Protein AF-0000000082540726 (afdb_homodimer)

InterPro domains:
  IPR003441 NAC domain [PF02365] (23-147)
  IPR003441 NAC domain [PS51005] (22-168)
  IPR036093 NAC domain superfamily [G3DSA:2.170.150.80] (31-171)
  IPR036093 NAC domain superfamily [SSF101941] (17-168)

pLDDT: mean 82.34, std 21.2, range [24.03, 98.38]

Structure (mmCIF, N/CA/C/O backbone):
data_AF-0000000082540726-model_v1
#
loop_
_entity.id
_entity.type
_entity.pdbx_description
1 polymer 'NAC domain-containing protein'
#
loop_
_atom_site.group_PDB
_atom_site.id
_atom_site.type_symbol
_atom_site.label_atom_id
_atom_site.label_alt_id
_atom_site.label_comp_id
_atom_site.label_asym_id
_atom_site.label_entity_id
_atom_site.label_seq_id
_atom_site.pdbx_PDB_ins_code
_atom_site.Cartn_x
_atom_site.Cartn_y
_atom_site.Cartn_z
_atom_site.occupancy
_atom_site.B_iso_or_equiv
_atom_site.auth_seq_id
_atom_site.auth_comp_id
_atom_site.auth_asym_id
_atom_site.auth_atom_id
_atom_site.pdbx_PDB_model_num
ATOM 1 N N . MET A 1 1 ? 10.906 47.5 -43.125 1 25.73 1 MET A N 1
ATOM 2 C CA . MET A 1 1 ? 10.531 47.469 -41.719 1 25.73 1 MET A CA 1
ATOM 3 C C . MET A 1 1 ? 10.156 46.031 -41.312 1 25.73 1 MET A C 1
ATOM 5 O O . MET A 1 1 ? 9.062 45.562 -41.625 1 25.73 1 MET A O 1
ATOM 9 N N . SER A 1 2 ? 11.055 45.094 -41.344 1 29.38 2 SER A N 1
ATOM 10 C CA . SER A 1 2 ? 11.109 43.625 -41.312 1 29.38 2 SER A CA 1
ATOM 11 C C . SER A 1 2 ? 10.758 43.062 -39.938 1 29.38 2 SER A C 1
ATOM 13 O O . SER A 1 2 ? 11.438 43.344 -38.969 1 29.38 2 SER A O 1
ATOM 15 N N . THR A 1 3 ? 9.398 42.844 -39.656 1 28.09 3 THR A N 1
ATOM 16 C CA . THR A 1 3 ? 8.758 42.438 -38.406 1 28.09 3 THR A CA 1
ATOM 17 C C . THR A 1 3 ? 9.344 41.125 -37.906 1 28.09 3 THR A C 1
ATOM 19 O O . THR A 1 3 ? 9.242 40.094 -38.594 1 28.09 3 THR A O 1
ATOM 22 N N . GLN A 1 4 ? 10.422 41.156 -37.125 1 24.03 4 GLN A N 1
ATOM 23 C CA . GLN A 1 4 ? 11.18 40.125 -36.469 1 24.03 4 GLN A CA 1
ATOM 24 C C . GLN A 1 4 ? 10.281 39.281 -35.562 1 24.03 4 GLN A C 1
ATOM 26 O O . GLN A 1 4 ? 9.719 39.781 -34.594 1 24.03 4 GLN A O 1
ATOM 31 N N . GLN A 1 5 ? 9.492 38.312 -36.125 1 24.78 5 GLN A N 1
ATOM 32 C CA . GLN A 1 5 ? 8.586 37.375 -35.438 1 24.78 5 GLN A CA 1
ATOM 33 C C . GLN A 1 5 ? 9.305 36.656 -34.312 1 24.78 5 GLN A C 1
ATOM 35 O O . GLN A 1 5 ? 10.273 35.906 -34.562 1 24.78 5 GLN A O 1
ATOM 40 N N . GLN A 1 6 ? 9.492 37.281 -33.156 1 24.45 6 GLN A N 1
ATOM 41 C CA . GLN A 1 6 ?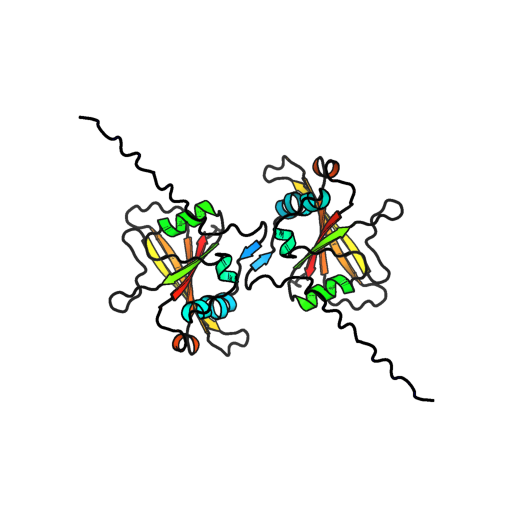 10.086 36.719 -31.938 1 24.45 6 GLN A CA 1
ATOM 42 C C . GLN A 1 6 ? 9.477 35.375 -31.578 1 24.45 6 GLN A C 1
ATOM 44 O O . GLN A 1 6 ? 8.258 35.25 -31.5 1 24.45 6 GLN A O 1
ATOM 49 N N . ASP A 1 7 ? 10.094 34.281 -32 1 27.62 7 ASP A N 1
ATOM 50 C CA . ASP A 1 7 ? 9.852 32.875 -31.719 1 27.62 7 ASP A CA 1
ATOM 51 C C . ASP A 1 7 ? 9.68 32.656 -30.219 1 27.62 7 ASP A C 1
ATOM 53 O O . ASP A 1 7 ? 10.617 32.844 -29.438 1 27.62 7 ASP A O 1
ATOM 57 N N . SER A 1 8 ? 8.586 33.125 -29.594 1 28.23 8 SER A N 1
ATOM 58 C CA . SER A 1 8 ? 8.172 32.844 -28.219 1 28.23 8 SER A CA 1
ATOM 59 C C . SER A 1 8 ? 8.367 31.375 -27.875 1 28.23 8 SER A C 1
ATOM 61 O O . SER A 1 8 ? 7.73 30.5 -28.469 1 28.23 8 SER A O 1
ATOM 63 N N . SER A 1 9 ? 9.594 30.922 -27.641 1 27.84 9 SER A N 1
ATOM 64 C CA . SER A 1 9 ? 10.039 29.656 -27.094 1 27.84 9 SER A CA 1
ATOM 65 C C . SER A 1 9 ? 9.141 29.203 -25.953 1 27.84 9 SER A C 1
ATOM 67 O O . SER A 1 9 ? 9.055 29.859 -24.906 1 27.84 9 SER A O 1
ATOM 69 N N . SER A 1 10 ? 7.895 28.766 -26.219 1 26.12 10 SER A N 1
ATOM 70 C CA . SER A 1 10 ? 6.906 28.125 -25.359 1 26.12 10 SER A CA 1
ATOM 71 C C . SER A 1 10 ? 7.566 27.188 -24.359 1 26.12 10 SER A C 1
ATOM 73 O O . SER A 1 10 ? 8.18 26.188 -24.766 1 26.12 10 SER A O 1
ATOM 75 N N . ASP A 1 11 ? 8.336 27.688 -23.438 1 27.09 11 ASP A N 1
ATOM 76 C CA . ASP A 1 11 ? 8.836 27.078 -22.219 1 27.09 11 ASP A CA 1
ATOM 77 C C . ASP A 1 11 ? 7.859 26.031 -21.688 1 27.09 11 ASP A C 1
ATOM 79 O O . ASP A 1 11 ? 6.805 26.359 -21.141 1 27.09 11 ASP A O 1
ATOM 83 N N . GLN A 1 12 ? 7.461 25.062 -22.531 1 24.95 12 GLN A N 1
ATOM 84 C CA . GLN A 1 12 ? 6.715 23.844 -22.203 1 24.95 12 GLN A CA 1
ATOM 85 C C . GLN A 1 12 ? 7.094 23.328 -20.828 1 24.95 12 GLN A C 1
ATOM 87 O O . GLN A 1 12 ? 8.25 22.969 -20.578 1 24.95 12 GLN A O 1
ATOM 92 N N . CYS A 1 13 ? 6.652 23.969 -19.766 1 26.2 13 CYS A N 1
ATOM 93 C CA . CYS A 1 13 ? 6.695 23.609 -18.344 1 26.2 13 CYS A CA 1
ATOM 94 C C . CYS A 1 13 ? 6.711 22.094 -18.172 1 26.2 13 CYS A C 1
ATOM 96 O O . CYS A 1 13 ? 5.723 21.406 -18.469 1 26.2 13 CYS A O 1
ATOM 98 N N . ARG A 1 14 ? 7.73 21.328 -18.562 1 27.95 14 ARG A N 1
ATOM 99 C CA . ARG A 1 14 ? 8.031 19.969 -18.172 1 27.95 14 ARG A CA 1
ATOM 100 C C . ARG A 1 14 ? 7.566 19.688 -16.734 1 27.95 14 ARG A C 1
ATOM 102 O O . ARG A 1 14 ? 8.234 20.062 -15.781 1 27.95 14 ARG A O 1
ATOM 109 N N . CYS A 1 15 ? 6.426 20.047 -16.344 1 26.48 15 CYS A N 1
ATOM 110 C CA . CYS A 1 15 ? 5.848 19.703 -15.039 1 26.48 15 CYS A CA 1
ATOM 111 C C . CYS A 1 15 ? 6.379 18.375 -14.539 1 26.48 15 CYS A C 1
ATOM 113 O O . CYS A 1 15 ? 6.223 17.344 -15.211 1 26.48 15 CYS A O 1
ATOM 115 N N . ARG A 1 16 ? 7.469 18.297 -13.961 1 36.44 16 ARG A N 1
ATOM 116 C CA . ARG A 1 16 ? 7.934 17.172 -13.164 1 36.44 16 ARG A CA 1
ATOM 117 C C . ARG A 1 16 ? 6.762 16.375 -12.594 1 36.44 16 ARG A C 1
ATOM 119 O O . ARG A 1 16 ? 5.828 16.953 -12.039 1 36.44 16 ARG A O 1
ATOM 126 N N . LYS A 1 17 ? 6.371 15.438 -13.188 1 45.28 17 LYS A N 1
ATOM 127 C CA . LYS A 1 17 ? 5.348 14.539 -12.672 1 45.28 17 LYS A CA 1
ATOM 128 C C . LYS A 1 17 ? 5.324 14.547 -11.148 1 45.28 17 LYS A C 1
ATOM 130 O O . LYS A 1 17 ? 6.312 14.18 -10.5 1 45.28 17 LYS A O 1
ATOM 135 N N . LEU A 1 18 ? 4.957 15.695 -10.445 1 43.78 18 LEU A N 1
ATOM 136 C CA . LEU A 1 18 ? 4.805 15.938 -9.016 1 43.78 18 LEU A CA 1
ATOM 137 C C . LEU A 1 18 ? 4.688 14.625 -8.25 1 43.78 18 LEU A C 1
ATOM 139 O O . LEU A 1 18 ? 5.207 14.5 -7.141 1 43.78 18 LEU A O 1
ATOM 143 N N . HIS A 1 19 ? 3.637 13.82 -8.562 1 47.81 19 HIS A N 1
ATOM 144 C CA . HIS A 1 19 ? 3.408 12.594 -7.805 1 47.81 19 HIS A CA 1
ATOM 145 C C . HIS A 1 19 ? 3.904 11.367 -8.562 1 47.81 19 HIS A C 1
ATOM 147 O O . HIS A 1 19 ? 3.527 11.156 -9.719 1 47.81 19 HIS A O 1
ATOM 153 N N . MET A 1 20 ? 5.137 11.07 -8.352 1 51.84 20 MET A N 1
ATOM 154 C CA . MET A 1 20 ? 5.688 9.883 -8.984 1 51.84 20 MET A CA 1
ATOM 155 C C . MET A 1 20 ? 4.715 8.711 -8.883 1 51.84 20 MET A C 1
ATOM 157 O O . MET A 1 20 ? 4.102 8.492 -7.84 1 51.84 20 MET A O 1
ATOM 161 N N . GLU A 1 21 ? 4.285 8.273 -10.016 1 64.81 21 GLU A N 1
ATOM 162 C CA . GLU A 1 21 ? 3.443 7.09 -10.18 1 64.81 21 GLU A CA 1
ATOM 163 C C . GLU A 1 21 ? 4.07 5.871 -9.508 1 64.81 21 GLU A C 1
ATOM 165 O O . GLU A 1 21 ? 5.223 5.531 -9.789 1 64.81 21 GLU A O 1
ATOM 170 N N . LEU A 1 22 ? 3.719 5.602 -8.242 1 78 22 LEU A N 1
ATOM 171 C CA . LEU A 1 22 ? 4.129 4.359 -7.59 1 78 22 LEU A CA 1
ATOM 172 C C . LEU A 1 22 ? 3.971 3.174 -8.531 1 78 22 LEU A C 1
ATOM 174 O O . LEU A 1 22 ? 3.104 3.184 -9.414 1 78 22 LEU A O 1
ATOM 178 N N . PRO A 1 23 ? 4.938 2.258 -8.453 1 81.69 23 PRO A N 1
ATOM 179 C CA . PRO A 1 23 ? 4.738 1.024 -9.219 1 81.69 23 PRO A CA 1
ATOM 180 C C . PRO A 1 23 ? 3.338 0.443 -9.047 1 81.69 23 PRO A C 1
ATOM 182 O O . PRO A 1 23 ? 2.709 0.638 -8 1 81.69 23 PRO A O 1
ATOM 185 N N . LEU A 1 24 ? 2.918 -0.3 -10.062 1 87.75 24 LEU A N 1
ATOM 186 C CA . LEU A 1 24 ? 1.565 -0.845 -10.047 1 87.75 24 LEU A CA 1
ATOM 187 C C . LEU A 1 24 ? 1.342 -1.724 -8.82 1 87.75 24 LEU A C 1
ATOM 189 O O . LEU A 1 24 ? 2.186 -2.559 -8.492 1 87.75 24 LEU A O 1
ATOM 193 N N . GLY A 1 25 ? 0.312 -1.373 -8.141 1 90.12 25 GLY A N 1
ATOM 194 C CA . GLY A 1 25 ? -0.052 -2.189 -6.992 1 90.12 25 GLY A CA 1
ATOM 195 C C . GLY A 1 25 ? 0.455 -1.628 -5.676 1 90.12 25 GLY A C 1
ATOM 196 O O . GLY A 1 25 ? -0.017 -2.018 -4.609 1 90.12 25 GLY A O 1
ATOM 197 N N . LEU A 1 26 ? 1.457 -0.799 -5.711 1 88.75 26 LEU A N 1
ATOM 198 C CA . LEU A 1 26 ? 1.933 -0.175 -4.484 1 88.75 26 LEU A CA 1
ATOM 199 C C . LEU A 1 26 ? 1.02 0.974 -4.066 1 88.75 26 LEU A C 1
ATOM 201 O O . LEU A 1 26 ? 0.632 1.797 -4.902 1 88.75 26 LEU A O 1
ATOM 205 N N . LYS A 1 27 ? 0.729 0.936 -2.885 1 89.19 27 LYS A N 1
ATOM 206 C CA . LYS A 1 27 ? -0.117 1.978 -2.311 1 89.19 27 LYS A CA 1
ATOM 207 C C . LYS A 1 27 ? 0.499 2.543 -1.033 1 89.19 27 LYS A C 1
ATOM 209 O O . LYS A 1 27 ? 1.069 1.801 -0.231 1 89.19 27 LYS A O 1
ATOM 214 N N . PHE A 1 28 ? 0.428 3.77 -0.89 1 91.44 28 PHE A N 1
ATOM 215 C CA . PHE A 1 28 ? 0.904 4.422 0.324 1 91.44 28 PHE A CA 1
ATOM 216 C C . PHE A 1 28 ? -0.222 4.562 1.341 1 91.44 28 PHE A C 1
ATOM 218 O O . PHE A 1 28 ? -1.134 5.371 1.157 1 91.44 28 PHE A O 1
ATOM 225 N N . ARG A 1 29 ? -0.116 3.723 2.355 1 92.12 29 ARG A N 1
ATOM 226 C CA . ARG A 1 29 ? -1.121 3.672 3.412 1 92.12 29 ARG A CA 1
ATOM 227 C C . ARG A 1 29 ? -0.467 3.645 4.789 1 92.12 29 ARG A C 1
ATOM 229 O O . ARG A 1 29 ? -0.658 2.697 5.555 1 92.12 29 ARG A O 1
ATOM 236 N N . PRO A 1 30 ? 0.147 4.684 5.223 1 94.19 30 PRO A N 1
ATOM 237 C CA . PRO A 1 30 ? 0.775 4.723 6.547 1 94.19 30 PRO A CA 1
ATOM 238 C C . PRO A 1 30 ? -0.243 4.789 7.68 1 94.19 30 PRO A C 1
ATOM 240 O O . PRO A 1 30 ? -1.357 5.281 7.488 1 94.19 30 PRO A O 1
ATOM 243 N N . ASN A 1 31 ? 0.144 4.215 8.797 1 93.88 31 ASN A N 1
ATOM 244 C CA . ASN A 1 31 ? -0.677 4.457 9.977 1 93.88 31 ASN A CA 1
ATOM 245 C C . ASN A 1 31 ? -0.352 5.805 10.617 1 93.88 31 ASN A C 1
ATOM 247 O O . ASN A 1 31 ? 0.589 6.484 10.203 1 93.88 31 ASN A O 1
ATOM 251 N N . ASP A 1 32 ? -1.105 6.188 11.633 1 96.81 32 ASP A N 1
ATOM 252 C CA . ASP A 1 32 ? -0.963 7.504 12.242 1 96.81 32 ASP A CA 1
ATOM 253 C C . ASP A 1 32 ? 0.434 7.688 12.836 1 96.81 32 ASP A C 1
ATOM 255 O O . ASP A 1 32 ? 1.023 8.766 12.727 1 96.81 32 ASP A O 1
ATOM 259 N N . GLN A 1 33 ? 0.928 6.676 13.43 1 95.44 33 GLN A N 1
ATOM 260 C CA . GLN A 1 33 ? 2.236 6.77 14.07 1 95.44 33 GLN A CA 1
ATOM 261 C C . GLN A 1 33 ? 3.344 6.953 13.039 1 95.44 33 GLN A C 1
ATOM 263 O O . GLN A 1 33 ? 4.27 7.738 13.242 1 95.44 33 GLN A O 1
ATOM 268 N N . GLU A 1 34 ? 3.227 6.27 11.938 1 95.06 34 GLU A N 1
ATOM 269 C CA . GLU A 1 34 ? 4.188 6.414 10.844 1 95.06 34 GLU A CA 1
ATOM 270 C C . GLU A 1 34 ? 4.148 7.824 10.258 1 95.06 34 GLU A C 1
ATOM 272 O O . GLU A 1 34 ? 5.195 8.43 10.023 1 95.06 34 GLU A O 1
ATOM 277 N N . ILE A 1 35 ? 2.998 8.32 10.086 1 97.06 35 ILE A N 1
ATOM 278 C CA . ILE A 1 35 ? 2.811 9.641 9.492 1 97.06 35 ILE A CA 1
ATOM 279 C C . ILE A 1 35 ? 3.447 10.703 10.383 1 97.06 35 ILE A C 1
ATOM 281 O O . ILE A 1 35 ? 4.176 11.57 9.898 1 97.06 35 ILE A O 1
ATOM 285 N N . VAL A 1 36 ? 3.193 10.578 11.633 1 96.44 36 VAL A N 1
ATOM 286 C CA . VAL A 1 36 ? 3.588 11.648 12.539 1 96.44 36 VAL A CA 1
ATOM 287 C C . VAL A 1 36 ? 5.039 11.445 12.977 1 96.44 36 VAL A C 1
ATOM 289 O O . VAL A 1 36 ? 5.875 12.336 12.781 1 96.44 36 VAL A O 1
ATOM 292 N N . LEU A 1 37 ? 5.418 10.281 13.43 1 94.62 37 LEU A N 1
ATOM 293 C CA . LEU A 1 37 ? 6.699 10.086 14.102 1 94.62 37 LEU A CA 1
ATOM 294 C C . LEU A 1 37 ? 7.805 9.797 13.094 1 94.62 37 LEU A C 1
ATOM 296 O O . LEU A 1 37 ? 8.992 9.945 13.406 1 94.62 37 LEU A O 1
ATOM 300 N N . TYR A 1 38 ? 7.426 9.414 11.938 1 94.75 38 TYR A N 1
ATOM 301 C CA . TYR A 1 38 ? 8.469 9.156 10.953 1 94.75 38 TYR A CA 1
ATOM 302 C C . TYR A 1 38 ? 8.492 10.242 9.883 1 94.75 38 TYR A C 1
ATOM 304 O O . TYR A 1 38 ? 9.508 10.922 9.703 1 94.75 38 TYR A O 1
ATOM 312 N N . TYR A 1 39 ? 7.441 10.461 9.25 1 95.19 39 TYR A N 1
ATOM 313 C CA . TYR A 1 39 ? 7.453 11.375 8.117 1 95.19 39 TYR A CA 1
ATOM 314 C C . TYR A 1 39 ? 7.461 12.828 8.594 1 95.19 39 TYR A C 1
ATOM 316 O O . TYR A 1 39 ? 8.352 13.602 8.234 1 95.19 39 TYR A O 1
ATOM 324 N N . LEU A 1 40 ? 6.461 13.172 9.422 1 96.06 40 LEU A N 1
ATOM 325 C CA . LEU A 1 40 ? 6.328 14.57 9.828 1 96.06 40 LEU A CA 1
ATOM 326 C C . LEU A 1 40 ? 7.5 15 10.703 1 96.06 40 LEU A C 1
ATOM 328 O O . LEU A 1 40 ? 8.062 16.078 10.508 1 96.06 40 LEU A O 1
ATOM 332 N N . LEU A 1 41 ? 7.836 14.195 11.656 1 94.12 41 LEU A N 1
ATOM 333 C CA . LEU A 1 41 ? 8.922 14.539 12.57 1 94.12 41 LEU A CA 1
ATOM 334 C C . LEU A 1 41 ? 10.219 14.781 11.805 1 94.12 41 LEU A C 1
ATOM 336 O O . LEU A 1 41 ? 10.906 15.781 12.039 1 94.12 41 LEU A O 1
ATOM 340 N N . ASN A 1 42 ? 10.523 13.922 10.82 1 93.06 42 ASN A N 1
ATOM 341 C CA . ASN A 1 42 ? 11.742 14.109 10.039 1 93.06 42 ASN A CA 1
ATOM 342 C C . ASN A 1 42 ? 11.672 15.383 9.195 1 93.06 42 ASN A C 1
ATOM 344 O O . ASN A 1 42 ? 12.672 16.078 9.016 1 93.06 42 ASN A O 1
ATOM 348 N N . LYS A 1 43 ? 10.516 15.633 8.648 1 93.06 43 LYS A N 1
ATOM 349 C CA . LYS A 1 43 ? 10.32 16.859 7.871 1 93.06 43 LYS A CA 1
ATOM 350 C C . LYS A 1 43 ? 10.625 18.094 8.711 1 93.06 43 LYS A C 1
ATOM 352 O O . LYS A 1 43 ? 11.375 18.969 8.289 1 93.06 43 LYS A O 1
ATOM 357 N N . VAL A 1 44 ? 10.086 18.109 9.906 1 92.56 44 VAL A N 1
ATOM 358 C CA . VAL A 1 44 ? 10.195 19.281 10.758 1 92.56 44 VAL A CA 1
ATOM 359 C C . VAL A 1 44 ? 11.625 19.406 11.297 1 92.56 44 VAL A C 1
ATOM 361 O O . VAL A 1 44 ? 12.117 20.516 11.516 1 92.56 44 VAL A O 1
ATOM 364 N N . GLN A 1 45 ? 12.266 18.312 11.461 1 90.88 45 GLN A N 1
ATOM 365 C CA . GLN A 1 45 ? 13.625 18.344 11.984 1 90.88 45 GLN A CA 1
ATOM 366 C C . GLN A 1 45 ? 14.648 18.562 10.875 1 90.88 45 GLN A C 1
ATOM 368 O O . GLN A 1 45 ? 15.828 18.766 11.141 1 90.88 45 GLN A O 1
ATOM 373 N N . GLY A 1 46 ? 14.195 18.453 9.656 1 89.38 46 GLY A N 1
ATOM 374 C CA . GLY A 1 46 ? 15.094 18.656 8.523 1 89.38 46 GLY A CA 1
ATOM 375 C C . GLY A 1 46 ? 15.961 17.438 8.234 1 89.38 46 GLY A C 1
ATOM 376 O O . GLY A 1 46 ? 17.109 17.578 7.805 1 89.38 46 GLY A O 1
ATOM 377 N N . ASN A 1 47 ? 15.492 16.234 8.555 1 90.88 47 ASN A N 1
ATOM 378 C CA . ASN A 1 47 ? 16.172 14.977 8.281 1 90.88 47 ASN A CA 1
ATOM 379 C C . ASN A 1 47 ? 15.672 14.328 6.996 1 90.88 47 ASN A C 1
ATOM 381 O O . ASN A 1 47 ? 14.562 13.789 6.961 1 90.88 47 ASN A O 1
ATOM 385 N N . PRO A 1 48 ? 16.469 14.352 6.09 1 90 48 PRO A N 1
ATOM 386 C CA . PRO A 1 48 ? 16 13.703 4.863 1 90 48 PRO A CA 1
ATOM 387 C C . PRO A 1 48 ? 15.852 12.188 5.016 1 90 48 PRO A C 1
ATOM 389 O O . PRO A 1 48 ? 16.609 11.555 5.746 1 90 48 PRO A O 1
ATOM 392 N N . ILE A 1 49 ? 14.805 11.727 4.387 1 90.38 49 ILE A N 1
ATOM 393 C CA . ILE A 1 49 ? 14.57 10.289 4.395 1 90.38 49 ILE A CA 1
ATOM 394 C C . ILE A 1 49 ? 14.539 9.758 2.963 1 90.38 49 ILE A C 1
ATOM 396 O O . ILE A 1 49 ? 14.281 10.516 2.023 1 90.38 49 ILE A O 1
ATOM 400 N N . LEU A 1 50 ? 14.891 8.539 2.742 1 82.56 50 LEU A N 1
ATOM 401 C CA . LEU A 1 50 ? 14.945 7.906 1.428 1 82.56 50 LEU A CA 1
ATOM 402 C C . LEU A 1 50 ? 13.602 8.016 0.72 1 82.56 50 LEU A C 1
ATOM 404 O O . LEU A 1 50 ? 13.547 8.172 -0.502 1 82.56 50 LEU A O 1
ATOM 408 N N . GLU A 1 51 ? 12.531 8.031 1.471 1 84.25 51 GLU A N 1
ATOM 409 C CA . GLU A 1 51 ? 11.172 8.047 0.932 1 84.25 51 GLU A CA 1
ATOM 410 C C . GLU A 1 51 ? 10.852 9.383 0.281 1 84.25 51 GLU A C 1
ATOM 412 O O . GLU A 1 51 ? 9.891 9.492 -0.489 1 84.25 51 GLU A O 1
ATOM 417 N N . ASP A 1 52 ? 11.609 10.336 0.643 1 83.88 52 ASP A N 1
ATOM 418 C CA . ASP A 1 52 ? 11.383 11.648 0.051 1 83.88 52 ASP A CA 1
ATOM 419 C C . ASP A 1 52 ? 11.555 11.602 -1.466 1 83.88 52 ASP A C 1
ATOM 421 O O . ASP A 1 52 ? 10.875 12.336 -2.193 1 83.88 52 ASP A O 1
ATOM 425 N N . SER A 1 53 ? 12.391 10.711 -1.859 1 82.12 53 SER A N 1
ATOM 426 C CA . SER A 1 53 ? 12.656 10.609 -3.291 1 82.12 53 SER A CA 1
ATOM 427 C C . SER A 1 53 ? 11.5 9.945 -4.023 1 82.12 53 SER A C 1
ATOM 429 O O . SER A 1 53 ? 11.391 10.047 -5.246 1 82.12 53 SER A O 1
ATOM 431 N N . MET A 1 54 ? 10.602 9.344 -3.314 1 83.12 54 MET A N 1
ATOM 432 C CA . MET A 1 54 ? 9.477 8.633 -3.928 1 83.12 54 MET A CA 1
ATOM 433 C C . MET A 1 54 ? 8.281 9.555 -4.098 1 83.12 54 MET A C 1
ATOM 435 O O . MET A 1 54 ? 7.324 9.219 -4.805 1 83.12 54 MET A O 1
ATOM 439 N N . ASN A 1 55 ? 8.242 10.695 -3.516 1 86.94 55 ASN A N 1
ATOM 440 C CA . ASN A 1 55 ? 7.184 11.703 -3.6 1 86.94 55 ASN A CA 1
ATOM 441 C C . ASN A 1 55 ? 5.836 11.133 -3.168 1 86.94 55 ASN A C 1
ATOM 443 O O . ASN A 1 55 ? 4.809 11.422 -3.781 1 86.94 55 ASN A O 1
ATOM 447 N N . VAL A 1 56 ? 5.906 10.258 -2.129 1 90.56 56 VAL A N 1
ATOM 448 C CA . VAL A 1 56 ? 4.652 9.727 -1.604 1 90.56 56 VAL A CA 1
ATOM 449 C C . VAL A 1 56 ? 3.924 10.812 -0.816 1 90.56 56 VAL A C 1
ATOM 451 O O . VAL A 1 56 ? 2.699 10.773 -0.675 1 90.56 56 VAL A O 1
ATOM 454 N N . ILE A 1 57 ? 4.652 11.68 -0.276 1 94.5 57 ILE A N 1
ATOM 455 C CA . ILE A 1 57 ? 4.129 12.914 0.301 1 94.5 57 ILE A CA 1
ATOM 456 C C . ILE A 1 57 ? 4.73 14.117 -0.42 1 94.5 57 ILE A C 1
ATOM 458 O O . ILE A 1 57 ? 5.953 14.219 -0.558 1 94.5 57 ILE A O 1
ATOM 462 N N . VAL A 1 58 ? 3.932 14.992 -0.889 1 92.12 58 VAL A N 1
ATOM 463 C CA . VAL A 1 58 ? 4.438 16.109 -1.687 1 92.12 58 VAL A CA 1
ATOM 464 C C . VAL A 1 58 ? 4.133 17.422 -0.985 1 92.12 58 VAL A C 1
ATOM 466 O O . VAL A 1 58 ? 3.158 17.531 -0.234 1 92.12 58 VAL A O 1
ATOM 469 N N . ASP A 1 59 ? 4.992 18.406 -1.19 1 92.88 59 ASP A N 1
ATOM 470 C CA . ASP A 1 59 ? 4.754 19.734 -0.646 1 92.88 59 ASP A CA 1
ATOM 471 C C . ASP A 1 59 ? 3.637 20.453 -1.407 1 92.88 59 ASP A C 1
ATOM 473 O O . ASP A 1 59 ? 3.684 20.562 -2.635 1 92.88 59 ASP A O 1
ATOM 477 N N . CYS A 1 60 ? 2.607 20.859 -0.69 1 95.31 60 CYS A N 1
ATOM 478 C CA . CYS A 1 60 ? 1.484 21.594 -1.271 1 95.31 60 CYS A CA 1
ATOM 479 C C . CYS A 1 60 ? 0.755 22.406 -0.208 1 95.31 60 CYS A C 1
ATOM 481 O O . CYS A 1 60 ? 0.519 21.906 0.899 1 95.31 60 CYS A O 1
ATOM 483 N N . ASP A 1 61 ? 0.474 23.625 -0.517 1 95.31 61 ASP A N 1
ATOM 484 C CA . ASP A 1 61 ? -0.395 24.391 0.36 1 95.31 61 ASP A CA 1
ATOM 485 C C . ASP A 1 61 ? -1.857 24 0.182 1 95.31 61 ASP A C 1
ATOM 487 O O . ASP A 1 61 ? -2.561 24.547 -0.667 1 95.31 61 ASP A O 1
ATOM 491 N N . VAL A 1 62 ? -2.32 23.156 1.046 1 96.25 62 VAL A N 1
ATOM 492 C CA . VAL A 1 62 ? -3.646 22.578 0.838 1 96.25 62 VAL A CA 1
ATOM 493 C C . VAL A 1 62 ? -4.715 23.578 1.274 1 96.25 62 VAL A C 1
ATOM 495 O O . VAL A 1 62 ? -5.891 23.422 0.927 1 96.25 62 VAL A O 1
ATOM 498 N N . PHE A 1 63 ? -4.344 24.547 2.02 1 95 63 PHE A N 1
ATOM 499 C CA . PHE A 1 63 ? -5.297 25.547 2.486 1 95 63 PHE A CA 1
ATOM 500 C C . PHE A 1 63 ? -5.375 26.719 1.509 1 95 63 PHE A C 1
ATOM 502 O O . PHE A 1 63 ? -6.203 27.609 1.674 1 95 63 PHE A O 1
ATOM 509 N N . GLY A 1 64 ? -4.57 26.75 0.532 1 94 64 GLY A N 1
ATOM 510 C CA . GLY A 1 64 ? -4.602 27.781 -0.5 1 94 64 GLY A CA 1
ATOM 511 C C . GLY A 1 64 ? -5.605 27.484 -1.599 1 94 64 GLY A C 1
ATOM 512 O O . GLY A 1 64 ? -6.77 27.188 -1.32 1 94 64 GLY A O 1
ATOM 513 N N . ASP A 1 65 ? -5.191 27.672 -2.783 1 93.06 65 ASP A N 1
ATOM 514 C CA . ASP A 1 65 ? -6.02 27.391 -3.953 1 93.06 65 ASP A CA 1
ATOM 515 C C . ASP A 1 65 ? -6.277 25.891 -4.098 1 93.06 65 ASP A C 1
ATOM 517 O O . ASP A 1 65 ? -5.352 25.125 -4.332 1 93.06 65 ASP A O 1
ATOM 521 N N . PRO A 1 66 ? -7.578 25.547 -4.109 1 94.69 66 PRO A N 1
ATOM 522 C CA . PRO A 1 66 ? -7.891 24.109 -4.16 1 94.69 66 PRO A CA 1
ATOM 523 C C . PRO A 1 66 ? -7.5 23.469 -5.488 1 94.69 66 PRO A C 1
ATOM 525 O O . PRO A 1 66 ? -7.309 22.25 -5.555 1 94.69 66 PRO A O 1
ATOM 528 N N . SER A 1 67 ? -7.375 24.234 -6.496 1 92.81 67 SER A N 1
ATOM 529 C CA . SER A 1 67 ? -7.023 23.672 -7.801 1 92.81 67 SER A CA 1
ATOM 530 C C . SER A 1 67 ? -5.648 23.031 -7.77 1 92.81 67 SER A C 1
ATOM 532 O O . SER A 1 67 ? -5.363 22.125 -8.562 1 92.81 67 SER A O 1
ATOM 534 N N . ALA A 1 68 ? -4.805 23.469 -6.891 1 93.06 68 ALA A N 1
ATOM 535 C CA . ALA A 1 68 ? -3.441 22.938 -6.812 1 93.06 68 ALA A CA 1
ATOM 536 C C . ALA A 1 68 ? -3.441 21.453 -6.477 1 93.06 68 ALA A C 1
ATOM 538 O O . ALA A 1 68 ? -2.824 20.656 -7.18 1 93.06 68 ALA A O 1
ATOM 539 N N . TRP A 1 69 ? -4.18 21.047 -5.43 1 93.5 69 TRP A N 1
ATOM 540 C CA . TRP A 1 69 ? -4.191 19.641 -5.055 1 93.5 69 TRP A CA 1
ATOM 541 C C . TRP A 1 69 ? -5.223 18.859 -5.867 1 93.5 69 TRP A C 1
ATOM 543 O O . TRP A 1 69 ? -5.059 17.672 -6.113 1 93.5 69 TRP A O 1
ATOM 553 N N . MET A 1 70 ? -6.234 19.438 -6.355 1 92.12 70 MET A N 1
ATOM 554 C CA . MET A 1 70 ? -7.227 18.766 -7.184 1 92.12 70 MET A CA 1
ATOM 555 C C . MET A 1 70 ? -6.613 18.297 -8.5 1 92.12 70 MET A C 1
ATOM 557 O O . MET A 1 70 ? -6.957 17.234 -9 1 92.12 70 MET A O 1
ATOM 561 N N . LYS A 1 71 ? -5.777 19.141 -9.047 1 90.38 71 LYS A N 1
ATOM 562 C CA . LYS A 1 71 ? -5.082 18.766 -10.281 1 90.38 71 LYS A CA 1
ATOM 563 C C . LYS A 1 71 ? -4.254 17.5 -10.086 1 90.38 71 LYS A C 1
ATOM 565 O O . LYS A 1 71 ? -4.18 16.656 -10.984 1 90.38 71 LYS A O 1
ATOM 570 N N . ILE A 1 72 ? -3.646 17.375 -8.961 1 90.06 72 ILE A N 1
ATOM 571 C CA . ILE A 1 72 ? -2.832 16.203 -8.664 1 90.06 72 ILE A CA 1
ATOM 572 C C . ILE A 1 72 ? -3.715 14.953 -8.617 1 90.06 72 ILE A C 1
ATOM 574 O O . ILE A 1 72 ? -3.34 13.898 -9.133 1 90.06 72 ILE A O 1
ATOM 578 N N . PHE A 1 73 ? -4.922 15.039 -8.023 1 89.38 73 PHE A N 1
ATOM 579 C CA . PHE A 1 73 ? -5.871 13.938 -8.016 1 89.38 73 PHE A CA 1
ATOM 580 C C . PHE A 1 73 ? -6.234 13.523 -9.438 1 89.38 73 PHE A C 1
ATOM 582 O O . PHE A 1 73 ? -6.316 12.328 -9.742 1 89.38 73 PHE A O 1
ATOM 589 N N . GLN A 1 74 ? -6.449 14.445 -10.234 1 87.12 74 GLN A N 1
ATOM 590 C CA . GLN A 1 74 ? -6.848 14.188 -11.617 1 87.12 74 GLN A CA 1
ATOM 591 C C . GLN A 1 74 ? -5.734 13.484 -12.391 1 87.12 74 GLN A C 1
ATOM 593 O O . GLN A 1 74 ? -6.004 12.602 -13.211 1 87.12 74 GLN A O 1
ATOM 598 N N . GLU A 1 75 ? -4.539 13.82 -12.062 1 84.25 75 GLU A N 1
ATOM 599 C CA . GLU A 1 75 ? -3.396 13.281 -12.789 1 84.25 75 GLU A CA 1
ATOM 600 C C . GLU A 1 75 ? -3.041 11.883 -12.297 1 84.25 75 GLU A C 1
ATOM 602 O O . GLU A 1 75 ? -2.598 11.039 -13.078 1 84.25 75 GLU A O 1
ATOM 607 N N . THR A 1 76 ? -3.201 11.656 -11.055 1 82.06 76 THR A N 1
ATOM 608 C CA . THR A 1 76 ? -2.711 10.406 -10.477 1 82.06 76 THR A CA 1
ATOM 609 C C . THR A 1 76 ? -3.834 9.375 -10.383 1 82.06 76 THR A C 1
ATOM 611 O O . THR A 1 76 ? -3.576 8.172 -10.305 1 82.06 76 THR A O 1
ATOM 614 N N . HIS A 1 77 ? -5.113 9.812 -10.273 1 80.06 77 HIS A N 1
ATOM 615 C CA . HIS A 1 77 ? -6.289 8.969 -10.102 1 80.06 77 HIS A CA 1
ATOM 616 C C . HIS A 1 77 ? -6.219 8.18 -8.797 1 80.06 77 HIS A C 1
ATOM 618 O O . HIS A 1 77 ? -6.734 7.062 -8.719 1 80.06 77 HIS A O 1
ATOM 624 N N . MET A 1 78 ? -5.5 8.695 -7.887 1 83.88 78 MET A N 1
ATOM 625 C CA . MET A 1 78 ? -5.426 8.086 -6.562 1 83.88 78 MET A CA 1
ATOM 626 C C . MET A 1 78 ? -6.637 8.469 -5.719 1 83.88 78 MET A C 1
ATOM 628 O O . MET A 1 78 ? -7.246 9.516 -5.941 1 83.88 78 MET A O 1
ATOM 632 N N . ASP A 1 79 ? -6.926 7.562 -4.809 1 87.88 79 ASP A N 1
ATOM 633 C CA . ASP A 1 79 ? -8.102 7.805 -3.975 1 87.88 79 ASP A CA 1
ATOM 634 C C . ASP A 1 79 ? -7.746 8.672 -2.77 1 87.88 79 ASP A C 1
ATOM 636 O O . ASP A 1 79 ? -8.633 9.219 -2.105 1 87.88 79 ASP A O 1
ATOM 640 N N . ARG A 1 80 ? -6.516 8.781 -2.43 1 93.5 80 ARG A N 1
ATOM 641 C CA . ARG A 1 80 ? -6.031 9.625 -1.344 1 93.5 80 ARG A CA 1
ATOM 642 C C . ARG A 1 80 ? -4.621 10.133 -1.637 1 93.5 80 ARG A C 1
ATOM 644 O O . ARG A 1 80 ? -3.818 9.43 -2.256 1 93.5 80 ARG A O 1
ATOM 651 N N . LEU A 1 81 ? -4.375 11.289 -1.16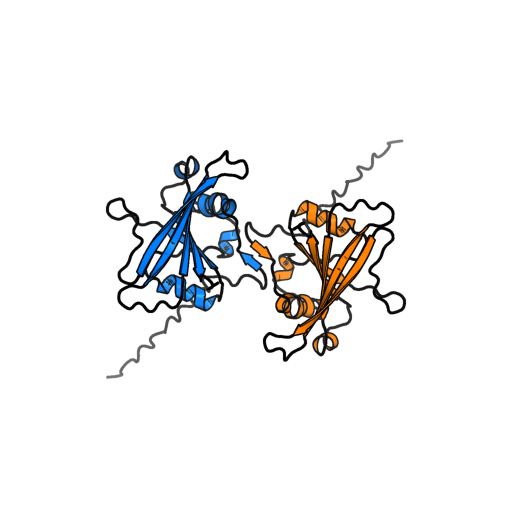2 1 93.94 81 LEU A N 1
ATOM 652 C CA . LEU A 1 81 ? -3.061 11.906 -1.327 1 93.94 81 LEU A CA 1
ATOM 653 C C . LEU A 1 81 ? -2.592 12.539 -0.023 1 93.94 81 LEU A C 1
ATOM 655 O O . LEU A 1 81 ? -3.404 13.039 0.759 1 93.94 81 LEU A O 1
ATOM 659 N N . TYR A 1 82 ? -1.306 12.508 0.182 1 96.62 82 TYR A N 1
ATOM 660 C CA . TYR A 1 82 ? -0.672 13.094 1.357 1 96.62 82 TYR A CA 1
ATOM 661 C C . TYR A 1 82 ? 0.186 14.297 0.973 1 96.62 82 TYR A C 1
ATOM 663 O O . TYR A 1 82 ? 0.943 14.234 0.001 1 96.62 82 TYR A O 1
ATOM 671 N N . PHE A 1 83 ? 0.083 15.336 1.799 1 96.69 83 PHE A N 1
ATOM 672 C CA . PHE A 1 83 ? 0.793 16.562 1.495 1 96.69 83 PHE A CA 1
ATOM 673 C C . PHE A 1 83 ? 1.5 17.109 2.734 1 96.69 83 PHE A C 1
ATOM 675 O O . PHE A 1 83 ? 0.939 17.094 3.832 1 96.69 83 PHE A O 1
ATOM 682 N N . TYR A 1 84 ? 2.705 17.547 2.525 1 95.94 84 TYR A N 1
ATOM 683 C CA . TYR A 1 84 ? 3.287 18.469 3.49 1 95.94 84 TYR A CA 1
ATOM 684 C C . TYR A 1 84 ? 2.744 19.891 3.285 1 95.94 84 TYR A C 1
ATOM 686 O O . TYR A 1 84 ? 2.76 20.406 2.168 1 95.94 84 TYR A O 1
ATOM 694 N N . THR A 1 85 ? 2.262 20.438 4.34 1 96.06 85 THR A N 1
ATOM 695 C CA . THR A 1 85 ? 1.744 21.797 4.254 1 96.06 85 THR A CA 1
ATOM 696 C C . THR A 1 85 ? 2.262 22.656 5.414 1 96.06 85 THR A C 1
ATOM 698 O O . THR A 1 85 ? 2.234 22.219 6.566 1 96.06 85 THR A O 1
ATOM 701 N N . LYS A 1 86 ? 2.711 23.812 5.086 1 92.88 86 LYS A N 1
ATOM 702 C CA . LYS A 1 86 ? 3.107 24.766 6.121 1 92.88 86 LYS A CA 1
ATOM 703 C C . LYS A 1 86 ? 1.911 25.578 6.605 1 92.88 86 LYS A C 1
ATOM 705 O O . LYS A 1 86 ? 1.201 26.188 5.801 1 92.88 86 LYS A O 1
ATOM 710 N N . LEU A 1 87 ? 1.741 25.562 7.902 1 91.88 87 LEU A N 1
ATOM 711 C CA . LEU A 1 87 ? 0.614 26.312 8.461 1 91.88 87 LEU A CA 1
ATOM 712 C C . LEU A 1 87 ? 0.89 27.812 8.461 1 91.88 87 LEU A C 1
ATOM 714 O O . LEU A 1 87 ? 1.999 28.234 8.781 1 91.88 87 LEU A O 1
ATOM 718 N N . LYS A 1 88 ? -0.061 28.484 7.973 1 87.81 88 LYS A N 1
ATOM 719 C CA . LYS A 1 88 ? -0.021 29.938 8.016 1 87.81 88 LYS A CA 1
ATOM 720 C C . LYS A 1 88 ? -0.921 30.484 9.117 1 87.81 88 LYS A C 1
ATOM 722 O O . LYS A 1 88 ? -2.064 30.047 9.266 1 87.81 88 LYS A O 1
ATOM 727 N N . LYS A 1 89 ? -0.328 31.375 9.867 1 84.44 89 LYS A N 1
ATOM 728 C CA . LYS A 1 89 ? -1.101 31.969 10.961 1 84.44 89 LYS A CA 1
ATOM 729 C C . LYS A 1 89 ? -1.484 33.406 10.648 1 84.44 89 LYS A C 1
ATOM 731 O O . LYS A 1 89 ? -0.684 34.156 10.094 1 84.44 89 LYS A O 1
ATOM 736 N N . LYS A 1 90 ? -2.77 33.625 10.781 1 80.12 90 LYS A N 1
ATOM 737 C CA . LYS A 1 90 ? -3.318 34.969 10.766 1 80.12 90 LYS A CA 1
ATOM 738 C C . LYS A 1 90 ? -3.963 35.344 12.102 1 80.12 90 LYS A C 1
ATOM 740 O O . LYS A 1 90 ? -4.945 34.719 12.5 1 80.12 90 LYS A O 1
ATOM 745 N N . ASN A 1 91 ? -3.576 36.438 12.797 1 84.12 91 ASN A N 1
ATOM 746 C CA . ASN A 1 91 ? -4.082 36.875 14.094 1 84.12 91 ASN A CA 1
ATOM 747 C C . ASN A 1 91 ? -4.16 35.719 15.086 1 84.12 91 ASN A C 1
ATOM 749 O O . ASN A 1 91 ? -5.188 35.5 15.727 1 84.12 91 ASN A O 1
ATOM 753 N N . LYS A 1 92 ? -3.27 34.75 15.219 1 81.5 92 LYS A N 1
ATOM 754 C CA . LYS A 1 92 ? -3.107 33.656 16.156 1 81.5 92 LYS A CA 1
ATOM 755 C C . LYS A 1 92 ? -3.922 32.438 15.727 1 81.5 92 LYS A C 1
ATOM 757 O O . LYS A 1 92 ? -3.959 31.422 16.422 1 81.5 92 LYS A O 1
ATOM 762 N N . HIS A 1 93 ? -4.617 32.594 14.586 1 85.62 93 HIS A N 1
ATOM 763 C CA . HIS A 1 93 ? -5.398 31.469 14.078 1 85.62 93 HIS A CA 1
ATOM 764 C C . HIS A 1 93 ? -4.797 30.922 12.789 1 85.62 93 HIS A C 1
ATOM 766 O O . HIS A 1 93 ? -4.184 31.656 12.016 1 85.62 93 HIS A O 1
ATOM 772 N N . ILE A 1 94 ? -5.004 29.656 12.695 1 86.94 94 ILE A N 1
ATOM 773 C CA . ILE A 1 94 ? -4.547 29.016 11.461 1 86.94 94 ILE A CA 1
ATOM 774 C C . ILE A 1 94 ? -5.551 29.281 10.344 1 86.94 94 ILE A C 1
ATOM 776 O O . ILE A 1 94 ? -6.758 29.109 10.523 1 86.94 94 ILE A O 1
ATOM 780 N N . GLU A 1 95 ? -5.059 29.734 9.234 1 90.31 95 GLU A N 1
ATOM 781 C CA . GLU A 1 95 ? -5.895 30.031 8.078 1 90.31 95 GLU A CA 1
ATOM 782 C C . GLU A 1 95 ? -6.25 28.766 7.305 1 90.31 95 GLU A C 1
ATOM 784 O O . GLU A 1 95 ? -5.363 28.047 6.832 1 90.31 95 GLU A O 1
ATOM 789 N N . ARG A 1 96 ? -7.59 28.484 7.234 1 93.5 96 ARG A N 1
ATOM 790 C CA . ARG A 1 96 ? -8.039 27.312 6.488 1 93.5 96 ARG A CA 1
ATOM 791 C C . ARG A 1 96 ? -9.117 27.688 5.477 1 93.5 96 ARG A C 1
ATOM 793 O O . ARG A 1 96 ? -9.883 26.828 5.027 1 93.5 96 ARG A O 1
ATOM 800 N N . SER A 1 97 ? -9.18 29.016 5.219 1 92.06 97 SER A N 1
ATOM 801 C CA . SER A 1 97 ? -10.188 29.5 4.289 1 92.06 97 SER A CA 1
ATOM 802 C C . SER A 1 97 ? -9.586 30.469 3.27 1 92.06 97 SER A C 1
ATOM 804 O O . SER A 1 97 ? -8.688 31.25 3.602 1 92.06 97 SER A O 1
ATOM 806 N N . THR A 1 98 ? -10.039 30.312 2.039 1 92 98 THR A N 1
ATOM 807 C CA . THR A 1 98 ? -9.75 31.25 0.962 1 92 98 THR A CA 1
ATOM 808 C C . THR A 1 98 ? -11.039 31.781 0.346 1 92 98 THR A C 1
ATOM 810 O O . THR A 1 98 ? -12.133 31.531 0.868 1 92 98 THR A O 1
ATOM 813 N N . HIS A 1 99 ? -10.805 32.594 -0.637 1 92.75 99 HIS A N 1
ATOM 814 C CA . HIS A 1 99 ? -11.945 33.125 -1.385 1 92.75 99 HIS A CA 1
ATOM 815 C C . HIS A 1 99 ? -12.742 31.984 -2.018 1 92.75 99 HIS A C 1
ATOM 817 O O . HIS A 1 99 ? -13.977 32.031 -2.055 1 92.75 99 HIS A O 1
ATOM 823 N N . SER A 1 100 ? -12.133 30.844 -2.363 1 93.25 100 SER A N 1
ATOM 824 C CA . SER A 1 100 ? -12.758 29.828 -3.203 1 93.25 100 SER A CA 1
ATOM 825 C C . SER A 1 100 ? -13.219 28.641 -2.373 1 93.25 100 SER A C 1
ATOM 827 O O . SER A 1 100 ? -14.023 27.828 -2.838 1 93.25 100 SER A O 1
ATOM 829 N N . ALA A 1 101 ? -12.688 28.516 -1.136 1 95.25 101 ALA A N 1
ATOM 830 C CA . ALA A 1 101 ? -13.031 27.312 -0.401 1 95.25 101 ALA A CA 1
ATOM 831 C C . ALA A 1 101 ? -12.695 27.453 1.081 1 95.25 101 ALA A C 1
ATOM 833 O O . ALA A 1 101 ? -11.969 28.359 1.474 1 95.25 101 ALA A O 1
ATOM 834 N N . THR A 1 102 ? -13.273 26.609 1.854 1 95.38 102 THR A N 1
ATOM 835 C CA . THR A 1 102 ? -12.93 26.5 3.268 1 95.38 102 THR A CA 1
ATOM 836 C C . THR A 1 102 ? -12.93 25.047 3.719 1 95.38 102 THR A C 1
ATOM 838 O O . THR A 1 102 ? -13.648 24.219 3.164 1 95.38 102 THR A O 1
ATOM 841 N N . TRP A 1 103 ? -12.047 24.734 4.641 1 96 103 TRP A N 1
ATOM 842 C CA . TRP A 1 103 ? -12.062 23.453 5.328 1 96 103 TRP A CA 1
ATOM 843 C C . TRP A 1 103 ? -12.75 23.562 6.684 1 96 103 TRP A C 1
ATOM 845 O O . TRP A 1 103 ? -12.25 24.234 7.59 1 96 103 TRP A O 1
ATOM 855 N N . ARG A 1 104 ? -13.867 22.875 6.797 1 95.56 104 ARG A N 1
ATOM 856 C CA . ARG A 1 104 ? -14.664 22.953 8.023 1 95.56 104 ARG A CA 1
ATOM 857 C C . ARG A 1 104 ? -14.266 21.844 8.992 1 95.56 104 ARG A C 1
ATOM 859 O O . ARG A 1 104 ? -14.297 20.672 8.648 1 95.56 104 ARG A O 1
ATOM 866 N N . SER A 1 105 ? -13.977 22.234 10.188 1 95.44 105 SER A N 1
ATOM 867 C CA . SER A 1 105 ? -13.539 21.297 11.203 1 95.44 105 SER A CA 1
ATOM 868 C C . SER A 1 105 ? -14.656 20.328 11.578 1 95.44 105 SER A C 1
ATOM 870 O O . SER A 1 105 ? -15.812 20.734 11.719 1 95.44 105 SER A O 1
ATOM 872 N N . GLN A 1 106 ? -14.273 19.016 11.711 1 96.12 106 GLN A N 1
ATOM 873 C CA . GLN A 1 106 ? -15.242 18 12.102 1 96.12 106 GLN A CA 1
ATOM 874 C C . GLN A 1 106 ? -14.867 17.359 13.438 1 96.12 106 GLN A C 1
ATOM 876 O O . GLN A 1 106 ? -15.656 17.406 14.391 1 96.12 106 GLN A O 1
ATOM 881 N N . LYS A 1 107 ? -13.758 16.734 13.531 1 96.81 107 LYS A N 1
ATOM 882 C CA . LYS A 1 107 ? -13.352 15.961 14.703 1 96.81 107 LYS A CA 1
ATOM 883 C C . LYS A 1 107 ? -11.867 16.172 15 1 96.81 107 LYS A C 1
ATOM 885 O O . LYS A 1 107 ? -11.055 16.312 14.086 1 96.81 107 LYS A O 1
ATOM 890 N N . ASP A 1 108 ? -11.578 16.203 16.312 1 96.31 108 ASP A N 1
ATOM 891 C CA . ASP A 1 108 ? -10.203 16.219 16.781 1 96.31 108 ASP A CA 1
ATOM 892 C C . ASP A 1 108 ? -9.891 14.961 17.609 1 96.31 108 ASP A C 1
ATOM 894 O O . ASP A 1 108 ? -10.695 14.539 18.438 1 96.31 108 ASP A O 1
ATOM 898 N N . GLN A 1 109 ? -8.766 14.398 17.344 1 97.31 109 GLN A N 1
ATOM 899 C CA . GLN A 1 109 ? -8.328 13.195 18.031 1 97.31 109 GLN A CA 1
ATOM 900 C C . GLN A 1 109 ? -6.871 13.297 18.469 1 97.31 109 GLN A C 1
ATOM 902 O O . GLN A 1 109 ? -6.004 13.633 17.656 1 97.31 109 GLN A O 1
ATOM 907 N N . GLU A 1 110 ? -6.641 12.961 19.766 1 96.75 110 GLU A N 1
ATOM 908 C CA . GLU A 1 110 ? -5.262 12.828 20.219 1 96.75 110 GLU A CA 1
ATOM 909 C C . GLU A 1 110 ? -4.676 11.477 19.828 1 96.75 110 GLU A C 1
ATOM 911 O O . GLU A 1 110 ? -5.387 10.469 19.797 1 96.75 110 GLU A O 1
ATOM 916 N N . LEU A 1 111 ? -3.416 11.539 19.547 1 97.12 111 LEU A N 1
ATOM 917 C CA . LEU A 1 111 ? -2.76 10.32 19.094 1 97.12 111 LEU A CA 1
ATOM 918 C C . LEU A 1 111 ? -1.773 9.82 20.141 1 97.12 111 LEU A C 1
ATOM 920 O O . LEU A 1 111 ? -0.913 10.57 20.609 1 97.12 111 LEU A O 1
ATOM 924 N N . TYR A 1 112 ? -1.938 8.516 20.5 1 96.31 112 TYR A N 1
ATOM 925 C CA . TYR A 1 112 ? -1.089 7.844 21.469 1 96.31 112 TYR A CA 1
ATOM 926 C C . TYR A 1 112 ? -0.46 6.586 20.875 1 96.31 112 TYR A C 1
ATOM 928 O O . TYR A 1 112 ? -0.932 6.07 19.859 1 96.31 112 TYR A O 1
ATOM 936 N N . ASP A 1 113 ? 0.598 6.219 21.469 1 93.38 113 ASP A N 1
ATOM 937 C CA . ASP A 1 113 ? 1.186 4.953 21.047 1 93.38 113 ASP A CA 1
ATOM 938 C C . ASP A 1 113 ? 0.285 3.777 21.422 1 93.38 113 ASP A C 1
ATOM 940 O O . ASP A 1 113 ? -0.726 3.957 22.109 1 93.38 113 ASP A O 1
ATOM 944 N N . ASP A 1 114 ? 0.621 2.582 20.953 1 90.81 114 ASP A N 1
ATOM 945 C CA . ASP A 1 114 ? -0.221 1.403 21.141 1 90.81 114 ASP A CA 1
ATOM 946 C C . ASP A 1 114 ? -0.506 1.158 22.625 1 90.81 114 ASP A C 1
ATOM 948 O O . ASP A 1 114 ? -1.604 0.73 22.984 1 90.81 114 ASP A O 1
ATOM 952 N N . SER A 1 115 ? 0.478 1.45 23.484 1 93.12 115 SER A N 1
ATOM 953 C CA . SER A 1 115 ? 0.305 1.26 24.922 1 93.12 115 SER A CA 1
ATOM 954 C C . SER A 1 115 ? -0.425 2.441 25.562 1 93.12 115 SER A C 1
ATOM 956 O O . SER A 1 115 ? -0.732 2.422 26.75 1 93.12 115 SER A O 1
ATOM 958 N N . LYS A 1 116 ? -0.722 3.418 24.797 1 92.5 116 LYS A N 1
ATOM 959 C CA . LYS A 1 116 ? -1.408 4.633 25.219 1 92.5 116 LYS A CA 1
ATOM 960 C C . LYS A 1 116 ? -0.597 5.375 26.281 1 92.5 116 LYS A C 1
ATOM 962 O O . LYS A 1 116 ? -1.164 5.965 27.203 1 92.5 116 LYS A O 1
ATOM 967 N N . THR A 1 117 ? 0.625 5.293 26.219 1 93.38 117 THR A N 1
ATOM 968 C CA . THR A 1 117 ? 1.484 5.926 27.219 1 93.38 117 THR A CA 1
ATOM 969 C C . THR A 1 117 ? 2.168 7.16 26.641 1 93.38 117 THR A C 1
ATOM 971 O O . THR A 1 117 ? 2.461 8.117 27.359 1 93.38 117 THR A O 1
ATOM 974 N N . ILE A 1 118 ? 2.361 7.145 25.391 1 93.56 118 ILE A N 1
ATOM 975 C CA . ILE A 1 118 ? 3.092 8.242 24.766 1 93.56 118 ILE A CA 1
ATOM 976 C C . ILE A 1 118 ? 2.162 9.023 23.844 1 93.56 118 ILE A C 1
ATOM 978 O O . ILE A 1 118 ? 1.657 8.477 22.859 1 93.56 118 ILE A O 1
ATOM 982 N N . HIS A 1 119 ? 1.922 10.242 24.156 1 95.81 119 HIS A N 1
ATOM 983 C CA . HIS A 1 119 ? 1.201 11.172 23.297 1 95.81 119 HIS A CA 1
ATOM 984 C C . HIS A 1 119 ? 2.133 11.812 22.281 1 95.81 119 HIS A C 1
ATOM 986 O O . HIS A 1 119 ? 3.016 12.594 22.641 1 95.81 119 HIS A O 1
ATOM 992 N N . TYR A 1 120 ? 1.878 11.555 20.969 1 94.88 120 TYR A N 1
ATOM 993 C CA . TYR A 1 120 ? 2.889 12.008 20.016 1 94.88 120 TYR A CA 1
ATOM 994 C C . TYR A 1 120 ? 2.309 13.023 19.047 1 94.88 120 TYR A C 1
ATOM 996 O O . TYR A 1 120 ? 3.051 13.711 18.344 1 94.88 120 TYR A O 1
ATOM 1004 N N . GLY A 1 121 ? 0.941 13.062 19 1 96.06 121 GLY A N 1
ATOM 1005 C CA . GLY A 1 121 ? 0.383 13.992 18.031 1 96.06 121 GLY A CA 1
ATOM 1006 C C . GLY A 1 121 ? -1.132 14.062 18.078 1 96.06 121 GLY A C 1
ATOM 1007 O O . GLY A 1 121 ? -1.752 13.602 19.047 1 96.06 121 GLY A O 1
ATOM 1008 N N . SER A 1 122 ? -1.692 14.773 17.094 1 96.44 122 SER A N 1
ATOM 1009 C CA . SER A 1 122 ? -3.141 14.891 16.938 1 96.44 122 SER A CA 1
ATOM 1010 C C . SER A 1 122 ? -3.557 14.789 15.477 1 96.44 122 SER A C 1
ATOM 1012 O O . SER A 1 122 ? -2.752 15.031 14.578 1 96.44 122 SER A O 1
ATOM 1014 N N . LYS A 1 123 ? -4.742 14.359 15.359 1 97.75 123 LYS A N 1
ATOM 1015 C CA . LYS A 1 123 ? -5.391 14.211 14.062 1 97.75 123 LYS A CA 1
ATOM 1016 C C . LYS A 1 123 ? -6.711 14.977 14.016 1 97.75 123 LYS A C 1
ATOM 1018 O O . LYS A 1 123 ? -7.602 14.742 14.836 1 97.75 123 LYS A O 1
ATOM 1023 N N . ARG A 1 124 ? -6.805 15.906 13.102 1 97.25 124 ARG A N 1
ATOM 1024 C CA . ARG A 1 124 ? -8.031 16.688 12.938 1 97.25 124 ARG A CA 1
ATOM 1025 C C . ARG A 1 124 ? -8.672 16.422 11.578 1 97.25 124 ARG A C 1
ATOM 1027 O O . ARG A 1 124 ? -7.984 16.406 10.555 1 97.25 124 ARG A O 1
ATOM 1034 N N . SER A 1 125 ? -9.953 16.188 11.578 1 97.69 125 SER A N 1
ATOM 1035 C CA . SER A 1 125 ? -10.672 15.898 10.344 1 97.69 125 SER A CA 1
ATOM 1036 C C . SER A 1 125 ? -11.438 17.125 9.859 1 97.69 125 SER A C 1
ATOM 1038 O O . SER A 1 125 ? -12.008 17.859 10.664 1 97.69 125 SER A O 1
ATOM 1040 N N . PHE A 1 126 ? -11.492 17.328 8.562 1 96.88 126 PHE A N 1
ATOM 1041 C CA . PHE A 1 126 ? -12.172 18.453 7.938 1 96.88 126 PHE A CA 1
ATOM 1042 C C . PHE A 1 126 ? -13 18 6.746 1 96.88 126 PHE A C 1
ATOM 1044 O O . PHE A 1 126 ? -12.703 16.969 6.129 1 96.88 126 PHE A O 1
ATOM 1051 N N . SER A 1 127 ? -14 18.734 6.465 1 96.19 127 SER A N 1
ATOM 1052 C CA . SER A 1 127 ? -14.75 18.594 5.223 1 96.19 127 SER A CA 1
ATOM 1053 C C . SER A 1 127 ? -14.555 19.797 4.312 1 96.19 127 SER A C 1
ATOM 1055 O O . SER A 1 127 ? -14.5 20.938 4.789 1 96.19 127 SER A O 1
ATOM 1057 N N . PHE A 1 128 ? -14.531 19.578 3.068 1 96.12 128 PHE A N 1
ATOM 1058 C CA . PHE A 1 128 ? -14.305 20.625 2.08 1 96.12 128 PHE A CA 1
ATOM 1059 C C . PHE A 1 128 ? -15.609 21.328 1.723 1 96.12 128 PHE A C 1
ATOM 1061 O O . PHE A 1 128 ? -16.625 20.688 1.464 1 96.12 128 PHE A O 1
ATOM 1068 N N . VAL A 1 129 ? -15.578 22.625 1.714 1 94.75 129 VAL A N 1
ATOM 1069 C CA . VAL A 1 129 ? -16.719 23.438 1.288 1 94.75 129 VAL A CA 1
ATOM 1070 C C . VAL A 1 129 ? -16.266 24.438 0.229 1 94.75 129 VAL A C 1
ATOM 1072 O O . VAL A 1 129 ? -15.445 25.328 0.506 1 94.75 129 VAL A O 1
ATOM 1075 N N . ALA A 1 130 ? -16.812 24.312 -0.918 1 93.69 130 ALA A N 1
ATOM 1076 C CA . ALA A 1 130 ? -16.547 25.266 -1.987 1 93.69 130 ALA A CA 1
ATOM 1077 C C . ALA A 1 130 ? -17.297 26.578 -1.75 1 93.69 130 ALA A C 1
ATOM 1079 O O . ALA A 1 130 ? -18.438 26.578 -1.261 1 93.69 130 ALA A O 1
ATOM 1080 N N . LYS A 1 131 ? -16.594 27.656 -2.105 1 92.69 131 LYS A N 1
ATOM 1081 C CA . LYS A 1 131 ? -17.172 29 -1.961 1 92.69 131 LYS A CA 1
ATOM 1082 C C . LYS A 1 131 ? -17.109 29.766 -3.275 1 92.69 131 LYS A C 1
ATOM 1084 O O . LYS A 1 131 ? -16.297 29.453 -4.152 1 92.69 131 LYS A O 1
ATOM 1089 N N . ASN A 1 132 ? -18.062 30.688 -3.354 1 93.19 132 ASN A N 1
ATOM 1090 C CA . ASN A 1 132 ? -18.047 31.719 -4.395 1 93.19 132 ASN A CA 1
ATOM 1091 C C . ASN A 1 132 ? -17.984 31.094 -5.789 1 93.19 132 ASN A C 1
ATOM 1093 O O . ASN A 1 132 ? -17.203 31.547 -6.633 1 93.19 132 ASN A O 1
ATOM 1097 N N . GLY A 1 133 ? -18.641 29.938 -6.008 1 88.12 133 GLY A N 1
ATOM 1098 C CA . GLY A 1 133 ? -18.828 29.359 -7.332 1 88.12 133 GLY A CA 1
ATOM 1099 C C . GLY A 1 133 ? -17.688 28.453 -7.75 1 88.12 133 GLY A C 1
ATOM 1100 O O . GLY A 1 133 ? -17.609 28.047 -8.906 1 88.12 133 GLY A O 1
ATOM 1101 N N . PHE A 1 134 ? -16.719 28.328 -6.855 1 88.25 134 PHE A N 1
ATOM 1102 C CA . PHE A 1 134 ? -15.656 27.391 -7.195 1 88.25 134 PHE A CA 1
ATOM 1103 C C . PHE A 1 134 ? -16.234 26.016 -7.547 1 88.25 134 PHE A C 1
ATOM 1105 O O . PHE A 1 134 ? -17.078 25.484 -6.824 1 88.25 134 PHE A O 1
ATOM 1112 N N . ASN A 1 135 ? -15.844 25.594 -8.742 1 79.5 135 ASN A N 1
ATOM 1113 C CA . ASN A 1 135 ? -16.328 24.297 -9.203 1 79.5 135 ASN A CA 1
ATOM 1114 C C . ASN A 1 135 ? -15.461 23.172 -8.656 1 79.5 135 ASN A C 1
ATOM 1116 O O . ASN A 1 135 ? -14.406 22.859 -9.203 1 79.5 135 ASN A O 1
ATOM 1120 N N . GLY A 1 136 ? -15.664 22.875 -7.527 1 64.75 136 GLY A N 1
ATOM 1121 C CA . GLY A 1 136 ? -15.016 21.688 -6.98 1 64.75 136 GLY A CA 1
ATOM 1122 C C . GLY A 1 136 ? -15.953 20.5 -6.852 1 64.75 136 GLY A C 1
ATOM 1123 O O . GLY A 1 136 ? -16.953 20.578 -6.148 1 64.75 136 GLY A O 1
ATOM 1124 N N . THR A 1 137 ? -15.852 19.609 -7.801 1 64.62 137 THR A N 1
ATOM 1125 C CA . THR A 1 137 ? -16.688 18.406 -7.848 1 64.62 137 THR A CA 1
ATOM 1126 C C . THR A 1 137 ? -16.219 17.391 -6.812 1 64.62 137 THR A C 1
ATOM 1128 O O . THR A 1 137 ? -15.031 17.328 -6.477 1 64.62 137 THR A O 1
ATOM 1131 N N . GLY A 1 138 ? -17.156 17.047 -5.836 1 73.25 138 GLY A N 1
ATOM 1132 C CA . GLY A 1 138 ? -16.922 15.875 -5.008 1 73.25 138 GLY A CA 1
ATOM 1133 C C . GLY A 1 138 ? -16.984 16.172 -3.521 1 73.25 138 GLY A C 1
ATOM 1134 O O . GLY A 1 138 ? -16.953 17.344 -3.115 1 73.25 138 GLY A O 1
ATOM 1135 N N . ARG A 1 139 ? -17.188 15.195 -2.881 1 88.31 139 ARG A N 1
ATOM 1136 C CA . ARG A 1 139 ? -17.141 15.227 -1.422 1 88.31 139 ARG A CA 1
ATOM 1137 C C . ARG A 1 139 ? -15.742 14.859 -0.912 1 88.31 139 ARG A C 1
ATOM 1139 O O . ARG A 1 139 ? -15.383 13.688 -0.884 1 88.31 139 ARG A O 1
ATOM 1146 N N . TRP A 1 140 ? -15.016 16 -0.583 1 95.12 140 TRP A N 1
ATOM 1147 C CA . TRP A 1 140 ? -13.641 15.797 -0.137 1 95.12 140 TRP A CA 1
ATOM 1148 C C . TRP A 1 140 ? -13.547 15.883 1.383 1 95.12 140 TRP A C 1
ATOM 1150 O O . TRP A 1 140 ? -14.203 16.719 2.008 1 95.12 140 TRP A O 1
ATOM 1160 N N . THR A 1 141 ? -12.75 15.047 1.96 1 96.81 141 THR A N 1
ATOM 1161 C CA . THR A 1 141 ? -12.391 15.086 3.375 1 96.81 141 THR A CA 1
ATOM 1162 C C . THR A 1 141 ? -10.883 15.164 3.553 1 96.81 141 THR A C 1
ATOM 1164 O O . THR A 1 141 ? -10.125 14.773 2.66 1 96.81 141 THR A O 1
ATOM 1167 N N . MET A 1 142 ? -10.523 15.711 4.656 1 97.38 142 MET A N 1
ATOM 1168 C CA . MET A 1 142 ? -9.094 15.836 4.945 1 97.38 142 MET A CA 1
ATOM 1169 C C . MET A 1 142 ? -8.797 15.469 6.395 1 97.38 142 MET A C 1
ATOM 1171 O O . MET A 1 142 ? -9.531 15.867 7.305 1 97.38 142 MET A O 1
ATOM 1175 N N . ASN A 1 143 ? -7.762 14.695 6.629 1 98.38 143 ASN A N 1
ATOM 1176 C CA . ASN A 1 143 ? -7.148 14.523 7.941 1 98.38 143 ASN A CA 1
ATOM 1177 C C . ASN A 1 143 ? -5.824 15.273 8.047 1 98.38 143 ASN A C 1
ATOM 1179 O O . ASN A 1 143 ? -4.922 15.062 7.234 1 98.38 143 ASN A O 1
ATOM 1183 N N . GLU A 1 144 ? -5.758 16.125 8.961 1 97.69 144 GLU A N 1
ATOM 1184 C CA . GLU A 1 144 ? -4.535 16.859 9.273 1 97.69 144 GLU A CA 1
ATOM 1185 C C . GLU A 1 144 ? -3.816 16.25 10.469 1 97.69 144 GLU A C 1
ATOM 1187 O O . GLU A 1 144 ? -4.402 16.109 11.547 1 97.69 144 GLU A O 1
ATOM 1192 N N . TYR A 1 145 ? -2.512 16 10.336 1 97.56 145 TYR A N 1
ATOM 1193 C CA . TYR A 1 145 ? -1.699 15.406 11.383 1 97.56 145 TYR A CA 1
ATOM 1194 C C . TYR A 1 145 ? -0.683 16.406 11.922 1 97.56 145 TYR A C 1
ATOM 1196 O O . TYR A 1 145 ? 0.065 17.016 11.156 1 97.56 145 TYR A O 1
ATOM 1204 N N . ARG A 1 146 ? -0.587 16.5 13.219 1 95.31 146 ARG A N 1
ATOM 1205 C CA . ARG A 1 146 ? 0.316 17.438 13.883 1 95.31 146 ARG A CA 1
ATOM 1206 C C . ARG A 1 146 ? 1.172 16.734 14.93 1 95.31 146 ARG A C 1
ATOM 1208 O O . ARG A 1 146 ? 0.736 15.75 15.531 1 95.31 146 ARG A O 1
ATOM 1215 N N . LEU A 1 147 ? 2.361 17.375 15.055 1 93.94 147 LEU A N 1
ATOM 1216 C CA . LEU A 1 147 ? 3.18 16.969 16.188 1 93.94 147 LEU A CA 1
ATOM 1217 C C . LEU A 1 147 ? 2.682 17.625 17.484 1 93.94 147 LEU A C 1
ATOM 1219 O O . LEU A 1 147 ? 2.309 18.797 17.484 1 93.94 147 LEU A O 1
ATOM 1223 N N . ASP A 1 148 ? 2.652 16.719 18.531 1 90.81 148 ASP A N 1
ATOM 1224 C CA . ASP A 1 148 ? 2.254 17.281 19.812 1 90.81 148 ASP A CA 1
ATOM 1225 C C . ASP A 1 148 ? 3.184 16.797 20.938 1 90.81 148 ASP A C 1
ATOM 1227 O O . ASP A 1 148 ? 4.082 15.992 20.688 1 90.81 148 ASP A O 1
ATOM 1231 N N . GLY A 1 149 ? 3 17.375 22.109 1 82.94 149 GLY A N 1
ATOM 1232 C CA . GLY A 1 149 ? 3.758 16.969 23.281 1 82.94 149 GLY A CA 1
ATOM 1233 C C . GLY A 1 149 ? 5.242 17.266 23.156 1 82.94 149 GLY A C 1
ATOM 1234 O O . GLY A 1 149 ? 5.633 18.359 22.734 1 82.94 149 GLY A O 1
ATOM 1235 N N . GLU A 1 150 ? 6.039 16.281 23.609 1 83.19 150 GLU A N 1
ATOM 1236 C CA . GLU A 1 150 ? 7.488 16.453 23.641 1 83.19 150 GLU A CA 1
ATOM 1237 C C . GLU A 1 150 ? 8.062 16.547 22.234 1 83.19 150 GLU A C 1
ATOM 1239 O O . GLU A 1 150 ? 9.094 17.188 22.016 1 83.19 150 GLU A O 1
ATOM 1244 N N . PHE A 1 151 ? 7.34 16.125 21.312 1 84 151 PHE A N 1
ATOM 1245 C CA . PHE A 1 151 ? 7.855 16.062 19.938 1 84 151 PHE A CA 1
ATOM 1246 C C . PHE A 1 151 ? 7.688 17.406 19.25 1 84 151 PHE A C 1
ATOM 1248 O O . PHE A 1 151 ? 8.453 17.734 18.344 1 84 151 PHE A O 1
ATOM 1255 N N . ALA A 1 152 ? 6.645 18.109 19.656 1 79.31 152 ALA A N 1
ATOM 1256 C CA . ALA A 1 152 ? 6.441 19.438 19.078 1 79.31 152 ALA A CA 1
ATOM 1257 C C . ALA A 1 152 ? 7.543 20.406 19.5 1 79.31 152 ALA A C 1
ATOM 1259 O O . ALA A 1 152 ? 7.922 21.297 18.734 1 79.31 152 ALA A O 1
ATOM 1260 N N . ASN A 1 153 ? 7.996 20.109 20.656 1 75.5 153 ASN A N 1
ATOM 1261 C CA . ASN A 1 153 ? 8.992 21.016 21.219 1 75.5 153 ASN A CA 1
ATOM 1262 C C . ASN A 1 153 ? 10.359 20.812 20.578 1 75.5 153 ASN A C 1
ATOM 1264 O O . ASN A 1 153 ? 11.18 21.734 20.562 1 75.5 153 ASN A O 1
ATOM 1268 N N . THR A 1 154 ? 10.617 19.625 20.109 1 65.12 154 THR A N 1
ATOM 1269 C CA . THR A 1 154 ? 11.938 19.281 19.594 1 65.12 154 THR A CA 1
ATOM 1270 C C . THR A 1 154 ? 12.062 19.672 18.125 1 65.12 154 THR A C 1
ATOM 1272 O O . THR A 1 154 ? 13.164 19.703 17.578 1 65.12 154 THR A O 1
ATOM 1275 N N . ALA A 1 155 ? 11 19.812 17.547 1 60.84 155 ALA A N 1
ATOM 1276 C CA . ALA A 1 155 ? 11.008 20.078 16.109 1 60.84 155 ALA A CA 1
ATOM 1277 C C . ALA A 1 155 ? 11.312 21.531 15.82 1 60.84 155 ALA A C 1
ATOM 1279 O O . ALA A 1 155 ? 10.977 22.422 16.609 1 60.84 155 ALA A O 1
ATOM 1280 N N . ASN A 1 156 ? 12.195 21.641 14.977 1 61.84 156 ASN A N 1
ATOM 1281 C CA . ASN A 1 156 ? 12.492 23 14.516 1 61.84 156 ASN A CA 1
ATOM 1282 C C . ASN A 1 156 ? 11.258 23.656 13.898 1 61.84 156 ASN A C 1
ATOM 1284 O O . ASN A 1 156 ? 10.297 22.969 13.539 1 61.84 156 ASN A O 1
ATOM 1288 N N . HIS A 1 157 ? 11.18 25.062 13.758 1 57.22 157 HIS A N 1
ATOM 1289 C CA . HIS A 1 157 ? 10.258 26.172 13.648 1 57.22 157 HIS A CA 1
ATOM 1290 C C . HIS A 1 157 ? 9.281 25.984 12.492 1 57.22 157 HIS A C 1
ATOM 1292 O O . HIS A 1 157 ? 8.242 26.641 12.43 1 57.22 157 HIS A O 1
ATOM 1298 N N . ASP A 1 158 ? 9.523 25.094 11.547 1 61.94 158 ASP A N 1
ATOM 1299 C CA . ASP A 1 158 ? 8.492 25.328 10.539 1 61.94 158 ASP A CA 1
ATOM 1300 C C . ASP A 1 158 ? 7.207 24.578 10.883 1 61.94 158 ASP A C 1
ATOM 1302 O O . ASP A 1 158 ? 7.25 23.531 11.508 1 61.94 158 ASP A O 1
ATOM 1306 N N . ASN A 1 159 ? 6.117 25.234 11.047 1 85.06 159 ASN A N 1
ATOM 1307 C CA . ASN A 1 159 ? 4.754 24.828 11.359 1 85.06 159 ASN A CA 1
ATOM 1308 C C . ASN A 1 159 ? 4.188 23.906 10.273 1 85.06 159 ASN A C 1
ATOM 1310 O O . ASN A 1 159 ? 3.107 24.156 9.742 1 85.06 159 ASN A O 1
ATOM 1314 N N . TYR A 1 160 ? 5.016 22.828 10.023 1 93.5 160 TYR A N 1
ATOM 1315 C CA . TYR A 1 160 ? 4.523 21.875 9.039 1 93.5 160 TYR A CA 1
ATOM 1316 C C . TYR A 1 160 ? 3.521 20.906 9.656 1 93.5 160 TYR A C 1
ATOM 1318 O O . TYR A 1 160 ? 3.66 20.516 10.82 1 93.5 160 TYR A O 1
ATOM 1326 N N . VAL A 1 161 ? 2.582 20.5 8.844 1 96.5 161 VAL A N 1
ATOM 1327 C CA . VAL A 1 161 ? 1.65 19.422 9.117 1 96.5 161 VAL A CA 1
ATOM 1328 C C . VAL A 1 161 ? 1.554 18.5 7.906 1 96.5 161 VAL A C 1
ATOM 1330 O O . VAL A 1 161 ? 2 18.844 6.812 1 96.5 161 VAL A O 1
ATOM 1333 N N . ILE A 1 162 ? 1.117 17.297 8.094 1 97.5 162 ILE A N 1
ATOM 1334 C CA . ILE A 1 162 ? 0.769 16.438 6.973 1 97.5 162 ILE A CA 1
ATOM 1335 C C . ILE A 1 162 ? -0.75 16.359 6.836 1 97.5 162 ILE A C 1
ATOM 1337 O O . ILE A 1 162 ? -1.456 16.109 7.816 1 97.5 162 ILE A O 1
ATOM 1341 N N . CYS A 1 163 ? -1.214 16.609 5.672 1 98.12 163 CYS A N 1
ATOM 13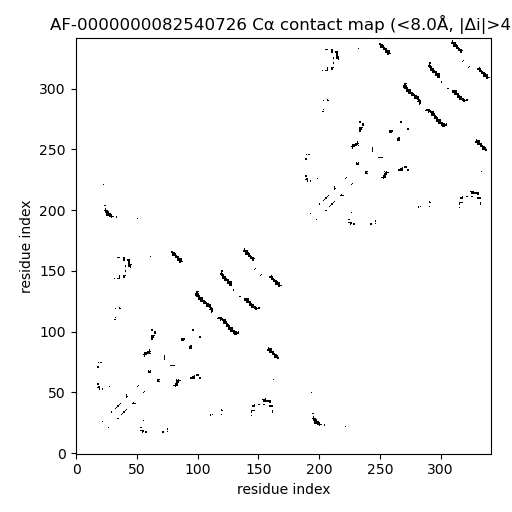42 C CA . CYS A 1 163 ? -2.639 16.516 5.375 1 98.12 163 CYS A CA 1
ATOM 1343 C C . CYS A 1 163 ? -2.93 15.383 4.406 1 98.12 163 CYS A C 1
ATOM 1345 O O . CYS A 1 163 ? -2.268 15.25 3.373 1 98.12 163 CYS A O 1
ATOM 1347 N N . CYS A 1 164 ? -3.863 14.562 4.781 1 97.81 164 CYS A N 1
ATOM 1348 C CA . CYS A 1 164 ? -4.359 13.508 3.898 1 97.81 164 CYS A CA 1
ATOM 1349 C C . CYS A 1 164 ? -5.734 13.859 3.35 1 97.81 164 CYS A C 1
ATOM 1351 O O . CYS A 1 164 ? -6.699 13.977 4.109 1 97.81 164 CYS A O 1
ATOM 1353 N N . ILE A 1 165 ? -5.781 14.039 2.016 1 96.88 165 ILE A N 1
ATOM 1354 C CA . ILE A 1 165 ? -7.051 14.375 1.378 1 96.88 165 ILE A CA 1
ATOM 1355 C C . ILE A 1 165 ? -7.598 13.148 0.653 1 96.88 165 ILE A C 1
ATOM 1357 O O . ILE A 1 165 ? -6.852 12.422 -0.009 1 96.88 165 ILE A O 1
ATOM 1361 N N . SER A 1 166 ? -8.867 12.867 0.821 1 95.81 166 SER A N 1
ATOM 1362 C CA . SER A 1 166 ? -9.523 11.758 0.137 1 95.81 166 SER A CA 1
ATOM 1363 C C . SER A 1 166 ? -10.953 12.117 -0.248 1 95.81 166 SER A C 1
ATOM 1365 O O . SER A 1 166 ? -11.531 13.055 0.3 1 95.81 166 SER A O 1
ATOM 1367 N N . LYS A 1 167 ? -11.438 11.336 -1.3 1 88.38 167 LYS A N 1
ATOM 1368 C CA . LYS A 1 167 ? -12.828 11.508 -1.698 1 88.38 167 LYS A CA 1
ATOM 1369 C C . LYS A 1 167 ? -13.758 10.641 -0.848 1 88.38 167 LYS A C 1
ATOM 1371 O O . LYS A 1 167 ? -13.461 9.477 -0.59 1 88.38 167 LYS A O 1
ATOM 1376 N N . LYS A 1 168 ? -14.727 11.203 -0.108 1 76.06 168 LYS A N 1
ATOM 1377 C CA . LYS A 1 168 ? -15.703 10.461 0.691 1 76.06 168 LYS A CA 1
ATOM 1378 C C . LYS A 1 168 ? -16.594 9.602 -0.193 1 76.06 168 LYS A C 1
ATOM 1380 O O . LYS A 1 168 ? -17.141 10.078 -1.188 1 76.06 168 LYS A O 1
ATOM 1385 N N . GLU A 1 169 ? -16.281 8.359 -0.348 1 58.81 169 GLU A N 1
ATOM 1386 C CA . GLU A 1 169 ? -17.203 7.527 -1.119 1 58.81 169 GLU A CA 1
ATOM 1387 C C . GLU A 1 169 ? -18.609 7.535 -0.51 1 58.81 169 GLU A C 1
ATOM 1389 O O . GLU A 1 169 ? -18.75 7.688 0.704 1 58.81 169 GLU A O 1
ATOM 1394 N N . ASN A 1 170 ? -19.656 8.07 -1.185 1 43.69 170 ASN A N 1
ATOM 1395 C CA . ASN A 1 170 ? -21.047 7.945 -0.77 1 43.69 170 ASN A CA 1
ATOM 1396 C C . ASN A 1 170 ? -21.359 6.535 -0.276 1 43.69 170 ASN A C 1
ATOM 1398 O O . ASN A 1 170 ? -21.141 5.559 -0.995 1 43.69 170 ASN A O 1
ATOM 1402 N N . ILE A 1 171 ? -20.922 6.082 0.915 1 35.72 171 ILE A N 1
ATOM 1403 C CA . ILE A 1 171 ? -21.688 4.902 1.289 1 35.72 171 ILE A CA 1
ATOM 1404 C C . ILE A 1 171 ? -23.188 5.219 1.227 1 35.72 171 ILE A C 1
ATOM 1406 O O . ILE A 1 171 ? -23.625 6.262 1.714 1 35.72 171 ILE A O 1
ATOM 1410 N N . MET B 1 1 ? 54.625 -31.953 14.094 1 25.25 1 MET B N 1
ATOM 1411 C CA . MET B 1 1 ? 53.344 -32.406 13.516 1 25.25 1 MET B CA 1
ATOM 1412 C C . MET B 1 1 ? 52.25 -31.359 13.734 1 25.25 1 MET B C 1
ATOM 1414 O O . MET B 1 1 ? 51.688 -31.281 14.828 1 25.25 1 MET B O 1
ATOM 1418 N N . SER B 1 2 ? 52.375 -30.156 13.227 1 28.8 2 SER B N 1
ATOM 1419 C CA . SER B 1 2 ? 51.812 -28.828 13.422 1 28.8 2 SER B CA 1
ATOM 1420 C C . SER B 1 2 ? 50.406 -28.75 12.898 1 28.8 2 SER B C 1
ATOM 1422 O O . SER B 1 2 ? 50.156 -28.953 11.711 1 28.8 2 SER B O 1
ATOM 1424 N N . THR B 1 3 ? 49.344 -29.156 13.734 1 28.23 3 THR B N 1
ATOM 1425 C CA . THR B 1 3 ? 47.906 -29.281 13.484 1 28.23 3 THR B CA 1
ATOM 1426 C C . THR B 1 3 ? 47.312 -27.969 12.984 1 28.23 3 THR B C 1
ATOM 1428 O O . THR B 1 3 ? 47.344 -26.969 13.711 1 28.23 3 THR B O 1
ATOM 1431 N N . GLN B 1 4 ? 47.375 -27.719 11.68 1 24.03 4 GLN B N 1
ATOM 1432 C CA . GLN B 1 4 ? 46.906 -26.547 10.938 1 24.03 4 GLN B CA 1
ATOM 1433 C C . GLN B 1 4 ? 45.406 -26.328 11.148 1 24.03 4 GLN B C 1
ATOM 1435 O O . GLN B 1 4 ? 44.594 -27.188 10.805 1 24.03 4 GLN B O 1
ATOM 1440 N N . GLN B 1 5 ? 44.969 -25.734 12.281 1 24.41 5 GLN B N 1
ATOM 1441 C CA . GLN B 1 5 ? 43.625 -25.328 12.648 1 24.41 5 GLN B CA 1
ATOM 1442 C C . GLN B 1 5 ? 42.938 -24.547 11.523 1 24.41 5 GLN B C 1
ATOM 1444 O O . GLN B 1 5 ? 43.406 -23.469 11.164 1 24.41 5 GLN B O 1
ATOM 1449 N N . GLN B 1 6 ? 42.562 -25.25 10.43 1 24.19 6 GLN B N 1
ATOM 1450 C CA . GLN B 1 6 ? 41.844 -24.688 9.289 1 24.19 6 GLN B CA 1
ATOM 1451 C C . GLN B 1 6 ? 40.656 -23.844 9.75 1 24.19 6 GLN B C 1
ATOM 1453 O O . GLN B 1 6 ? 39.812 -24.328 10.5 1 24.19 6 GLN B O 1
ATOM 1458 N N . ASP B 1 7 ? 40.812 -22.562 9.953 1 28.22 7 ASP B N 1
ATOM 1459 C CA . ASP B 1 7 ? 39.906 -21.484 10.242 1 28.22 7 ASP B CA 1
ATOM 1460 C C . ASP B 1 7 ? 38.688 -21.531 9.305 1 28.22 7 ASP B C 1
ATOM 1462 O O . ASP B 1 7 ? 38.844 -21.328 8.094 1 28.22 7 ASP B O 1
ATOM 1466 N N . SER B 1 8 ? 37.844 -22.578 9.367 1 28.22 8 SER B N 1
ATOM 1467 C CA . SER B 1 8 ? 36.562 -22.703 8.656 1 28.22 8 SER B CA 1
ATOM 1468 C C . SER B 1 8 ? 35.812 -21.375 8.656 1 28.22 8 SER B C 1
ATOM 1470 O O . SER B 1 8 ? 35.406 -20.875 9.711 1 28.22 8 SER B O 1
ATOM 1472 N N . SER B 1 9 ? 36.188 -20.438 7.836 1 28.31 9 SER B N 1
ATOM 1473 C CA . SER B 1 9 ? 35.531 -19.188 7.449 1 28.31 9 SER B CA 1
ATOM 1474 C C . SER B 1 9 ? 34.031 -19.375 7.289 1 28.31 9 SER B C 1
ATOM 1476 O O . SER B 1 9 ? 33.594 -20.141 6.418 1 28.31 9 SER B O 1
ATOM 1478 N N . SER B 1 10 ? 33.25 -19.641 8.359 1 26.36 10 SER B N 1
ATOM 1479 C CA . SER B 1 10 ? 31.797 -19.672 8.5 1 26.36 10 SER B CA 1
ATOM 1480 C C . SER B 1 10 ? 31.141 -18.641 7.602 1 26.36 10 SER B C 1
ATOM 1482 O O . SER B 1 10 ? 31.375 -17.438 7.742 1 26.36 10 SER B O 1
ATOM 1484 N N . ASP B 1 11 ? 31.156 -18.828 6.328 1 25.95 11 ASP B N 1
ATOM 1485 C CA . ASP B 1 11 ? 30.391 -18.203 5.27 1 25.95 11 ASP B CA 1
ATOM 1486 C C . ASP B 1 11 ? 29.016 -17.75 5.777 1 25.95 11 ASP B C 1
ATOM 1488 O O . ASP B 1 11 ? 28.141 -18.594 6.035 1 25.95 11 ASP B O 1
ATOM 1492 N N . GLN B 1 12 ? 28.953 -16.969 6.906 1 25.3 12 GLN B N 1
ATOM 1493 C CA . GLN B 1 12 ? 27.797 -16.234 7.426 1 25.3 12 GLN B CA 1
ATOM 1494 C C . GLN B 1 12 ? 26.844 -15.836 6.305 1 25.3 12 GLN B C 1
ATOM 1496 O O . GLN B 1 12 ? 27.203 -15.07 5.41 1 25.3 12 GLN B O 1
ATOM 1501 N N . CYS B 1 13 ? 26.109 -16.766 5.742 1 27.36 13 CYS B N 1
ATOM 1502 C CA . CYS B 1 13 ? 25.016 -16.688 4.781 1 27.36 13 CYS B CA 1
ATOM 1503 C C . CYS B 1 13 ? 24.297 -15.344 4.871 1 27.36 13 CYS B C 1
ATOM 1505 O O . CYS B 1 13 ? 23.641 -15.055 5.871 1 27.36 13 CYS B O 1
ATOM 1507 N N . ARG B 1 14 ? 24.938 -14.242 4.582 1 28.25 14 ARG B N 1
ATOM 1508 C CA . ARG B 1 14 ? 24.406 -12.914 4.344 1 28.25 14 ARG B CA 1
ATOM 1509 C C . ARG B 1 14 ? 23.016 -12.984 3.699 1 28.25 14 ARG B C 1
ATOM 1511 O O . ARG B 1 14 ? 22.906 -13.156 2.484 1 28.25 14 ARG B O 1
ATOM 1518 N N . CYS B 1 15 ? 22.172 -13.812 4.145 1 29.55 15 CYS B N 1
ATOM 1519 C CA . CYS B 1 15 ? 20.797 -13.922 3.641 1 29.55 15 CYS B CA 1
ATOM 1520 C C . CYS B 1 15 ? 20.281 -12.562 3.186 1 29.55 15 CYS B C 1
ATOM 1522 O O . CYS B 1 15 ? 20.234 -11.617 3.973 1 29.55 15 CYS B O 1
ATOM 1524 N N . ARG B 1 16 ? 20.641 -12.055 2.086 1 36.69 16 ARG B N 1
ATOM 1525 C CA . ARG B 1 16 ? 19.969 -10.961 1.386 1 36.69 16 ARG B CA 1
ATOM 1526 C C . ARG B 1 16 ? 18.516 -10.844 1.825 1 36.69 16 ARG B C 1
ATOM 1528 O O . ARG B 1 16 ? 17.781 -11.828 1.837 1 36.69 16 ARG B O 1
ATOM 1535 N N . LYS B 1 17 ? 18.281 -10.109 2.744 1 46.72 17 LYS B N 1
ATOM 1536 C CA . LYS B 1 17 ? 16.922 -9.797 3.176 1 46.72 17 LYS B CA 1
ATOM 1537 C C . LYS B 1 17 ? 15.938 -9.898 2.012 1 46.72 17 LYS B C 1
ATOM 1539 O O . LYS B 1 17 ? 16.062 -9.172 1.023 1 46.72 17 LYS B O 1
ATOM 1544 N N . LEU B 1 18 ? 15.672 -11.164 1.438 1 45.22 18 LEU B N 1
ATOM 1545 C CA . LEU B 1 18 ? 14.766 -11.586 0.376 1 45.22 18 LEU B CA 1
ATOM 1546 C C . LEU B 1 18 ? 13.688 -10.531 0.136 1 45.22 18 LEU B C 1
ATOM 1548 O O . LEU B 1 18 ? 13.297 -10.281 -1.008 1 45.22 18 LEU B O 1
ATOM 1552 N N . HIS B 1 19 ? 12.891 -10.234 1.209 1 48.16 19 HIS B N 1
ATOM 1553 C CA . HIS B 1 19 ? 11.781 -9.312 1.003 1 48.16 19 HIS B CA 1
ATOM 1554 C C . HIS B 1 19 ? 12.133 -7.91 1.481 1 48.16 19 HIS B C 1
ATOM 1556 O O . HIS B 1 19 ? 12.5 -7.723 2.643 1 48.16 19 HIS B O 1
ATOM 1562 N N . MET B 1 20 ? 12.719 -7.172 0.585 1 53.09 20 MET B N 1
ATOM 1563 C CA . MET B 1 20 ? 13.062 -5.793 0.921 1 53.09 20 MET B CA 1
ATOM 1564 C C . MET B 1 20 ? 11.906 -5.109 1.646 1 53.09 20 MET B C 1
ATOM 1566 O O . MET B 1 20 ? 10.742 -5.281 1.272 1 53.09 20 MET B O 1
ATOM 1570 N N . GLU B 1 21 ? 12.188 -4.715 2.828 1 64.94 21 GLU B N 1
ATOM 1571 C CA . GLU B 1 21 ? 11.281 -3.926 3.658 1 64.94 21 GLU B CA 1
ATOM 1572 C C . GLU B 1 21 ? 10.828 -2.664 2.932 1 64.94 21 GLU B C 1
ATOM 1574 O O . GLU B 1 21 ? 11.656 -1.891 2.441 1 64.94 21 GLU B O 1
ATOM 1579 N N . LEU B 1 22 ? 9.688 -2.691 2.268 1 78.38 22 LEU B N 1
ATOM 1580 C CA . LEU B 1 22 ? 9.086 -1.49 1.698 1 78.38 22 LEU B CA 1
ATOM 1581 C C . LEU B 1 22 ? 9.172 -0.325 2.68 1 78.38 22 LEU B C 1
ATOM 1583 O O . LEU B 1 22 ? 9.18 -0.53 3.895 1 78.38 22 LEU B O 1
ATOM 1587 N N . PRO B 1 23 ? 9.445 0.875 2.129 1 81.94 23 PRO B N 1
ATOM 1588 C CA . PRO B 1 23 ? 9.359 2.043 3.008 1 81.94 23 PRO B CA 1
ATOM 1589 C C . PRO B 1 23 ? 8.117 2.035 3.887 1 81.94 23 PRO B C 1
ATOM 1591 O O . PRO B 1 23 ? 7.086 1.474 3.5 1 81.94 23 PRO B O 1
ATOM 1594 N N . LEU B 1 24 ? 8.234 2.717 5.02 1 87.88 24 LEU B N 1
ATOM 1595 C CA . LEU B 1 24 ? 7.137 2.713 5.984 1 87.88 24 LEU B CA 1
ATOM 1596 C C . LEU B 1 24 ? 5.859 3.252 5.352 1 87.88 24 LEU B C 1
ATOM 1598 O O . LEU B 1 24 ? 5.883 4.277 4.672 1 87.88 24 LEU B O 1
ATOM 1602 N N . GLY B 1 25 ? 4.867 2.453 5.488 1 90.12 25 GLY B N 1
ATOM 1603 C CA . GLY B 1 25 ? 3.568 2.896 5.004 1 90.12 25 GLY B CA 1
ATOM 1604 C C . GLY B 1 25 ? 3.244 2.381 3.613 1 90.12 25 GLY B C 1
ATOM 1605 O O . GLY B 1 25 ? 2.088 2.412 3.188 1 90.12 25 GLY B O 1
ATOM 1606 N N . LEU B 1 26 ? 4.23 2 2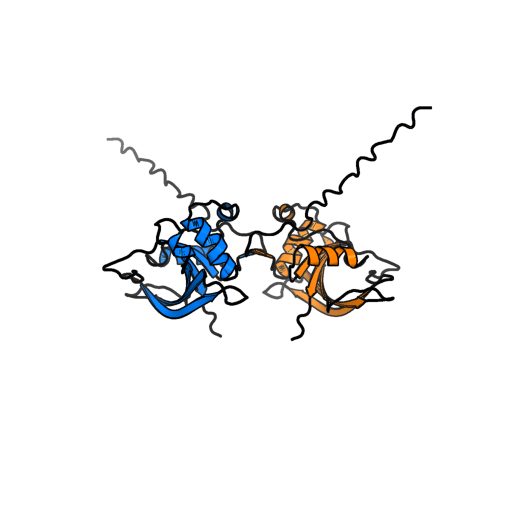.846 1 88.69 26 LEU B N 1
ATOM 1607 C CA . LEU B 1 26 ? 3.965 1.425 1.532 1 88.69 26 LEU B CA 1
ATOM 1608 C C . LEU B 1 26 ? 3.521 -0.028 1.653 1 88.69 26 LEU B C 1
ATOM 1610 O O . LEU B 1 26 ? 4.121 -0.806 2.398 1 88.69 26 LEU B O 1
ATOM 1614 N N . LYS B 1 27 ? 2.535 -0.281 0.979 1 89.12 27 LYS B N 1
ATOM 1615 C CA . LYS B 1 27 ? 1.993 -1.636 0.954 1 89.12 27 LYS B CA 1
ATOM 1616 C C . LYS B 1 27 ? 1.768 -2.111 -0.478 1 89.12 27 LYS B C 1
ATOM 1618 O O . LYS B 1 27 ? 1.338 -1.337 -1.335 1 89.12 27 LYS B O 1
ATOM 1623 N N . PHE B 1 28 ? 2.07 -3.283 -0.715 1 91.5 28 PHE B N 1
ATOM 1624 C CA . PHE B 1 28 ? 1.826 -3.881 -2.021 1 91.5 28 PHE B CA 1
ATOM 1625 C C . PHE B 1 28 ? 0.471 -4.578 -2.053 1 91.5 28 PHE B C 1
ATOM 1627 O O . PHE B 1 28 ? 0.293 -5.629 -1.438 1 91.5 28 PHE B O 1
ATOM 1634 N N . ARG B 1 29 ? -0.445 -3.93 -2.746 1 92.06 29 ARG B N 1
ATOM 1635 C CA . ARG B 1 29 ? -1.818 -4.41 -2.857 1 92.06 29 ARG B CA 1
ATOM 1636 C C . ARG B 1 29 ? -2.307 -4.344 -4.301 1 92.06 29 ARG B C 1
ATOM 163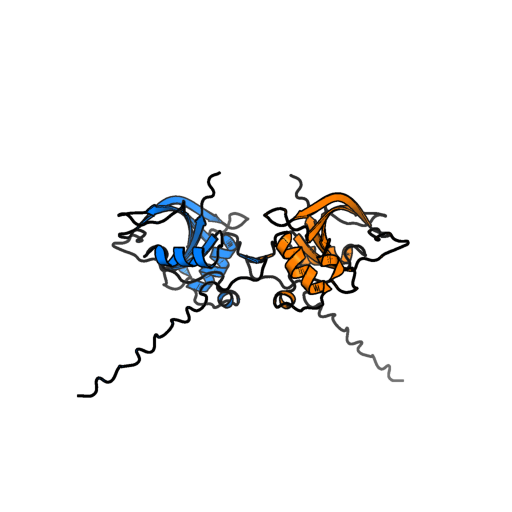8 O O . ARG B 1 29 ? -3.287 -3.658 -4.598 1 92.06 29 ARG B O 1
ATOM 1645 N N . PRO B 1 30 ? -1.809 -5.121 -5.184 1 94.25 30 PRO B N 1
ATOM 1646 C CA . PRO B 1 30 ? -2.256 -5.121 -6.578 1 94.25 30 PRO B CA 1
ATOM 1647 C C . PRO B 1 30 ? -3.648 -5.719 -6.75 1 94.25 30 PRO B C 1
ATOM 1649 O O . PRO B 1 30 ? -4.066 -6.562 -5.953 1 94.25 30 PRO B O 1
ATOM 1652 N N . ASN B 1 31 ? -4.352 -5.223 -7.742 1 93.94 31 ASN B N 1
ATOM 1653 C CA . ASN B 1 31 ? -5.578 -5.922 -8.102 1 93.94 31 ASN B CA 1
ATOM 1654 C C . ASN B 1 31 ? -5.293 -7.133 -8.984 1 93.94 31 ASN B C 1
ATOM 1656 O O . ASN B 1 31 ? -4.156 -7.34 -9.414 1 93.94 31 ASN B O 1
ATOM 1660 N N . ASP B 1 32 ? -6.324 -7.91 -9.289 1 96.75 32 ASP B N 1
ATOM 1661 C CA . ASP B 1 32 ? -6.156 -9.156 -10.023 1 96.75 32 ASP B CA 1
ATOM 1662 C C . ASP B 1 32 ? -5.562 -8.906 -11.406 1 96.75 32 ASP B C 1
ATOM 1664 O O . ASP B 1 32 ? -4.707 -9.664 -11.875 1 96.75 32 ASP B O 1
ATOM 1668 N N . GLN B 1 33 ? -6.004 -7.879 -12.031 1 95.38 33 GLN B N 1
ATOM 1669 C CA . GLN B 1 33 ? -5.535 -7.578 -13.383 1 95.38 33 GLN B CA 1
ATOM 1670 C C . GLN B 1 33 ? -4.062 -7.191 -13.375 1 95.38 33 GLN B C 1
ATOM 1672 O O . GLN B 1 33 ? -3.303 -7.602 -14.258 1 95.38 33 GLN B O 1
ATOM 1677 N N . GLU B 1 34 ? -3.658 -6.434 -12.383 1 95 34 GLU B N 1
ATOM 1678 C CA . GLU B 1 34 ? -2.256 -6.059 -12.242 1 95 34 GLU B CA 1
ATOM 1679 C C . GLU B 1 34 ? -1.379 -7.281 -11.984 1 95 34 GLU B C 1
ATOM 1681 O O . GLU B 1 34 ? -0.311 -7.422 -12.586 1 95 34 GLU B O 1
ATOM 1686 N N . ILE B 1 35 ? -1.826 -8.148 -11.172 1 97 35 ILE B N 1
ATOM 1687 C CA . ILE B 1 35 ? -1.079 -9.344 -10.805 1 97 35 ILE B CA 1
ATOM 1688 C C . ILE B 1 35 ? -0.854 -10.211 -12.047 1 97 35 ILE B C 1
ATOM 1690 O O . ILE B 1 35 ? 0.266 -10.656 -12.305 1 97 35 ILE B O 1
ATOM 1694 N N . VAL B 1 36 ? -1.899 -10.375 -12.773 1 96.38 36 VAL B N 1
ATOM 1695 C CA . VAL B 1 36 ? -1.846 -11.344 -13.867 1 96.38 36 VAL B CA 1
ATOM 1696 C C . VAL B 1 36 ? -1.248 -10.688 -15.109 1 96.38 36 VAL B C 1
ATOM 1698 O O . VAL B 1 36 ? -0.247 -11.164 -15.648 1 96.38 36 VAL B O 1
ATOM 1701 N N . LEU B 1 37 ? -1.729 -9.531 -15.523 1 94.5 37 LEU B N 1
ATOM 1702 C CA . LEU B 1 37 ? -1.406 -8.984 -16.844 1 94.5 37 LEU B CA 1
ATOM 1703 C C . LEU B 1 37 ? -0.123 -8.156 -16.781 1 94.5 37 LEU B C 1
ATOM 1705 O O . LEU B 1 37 ? 0.499 -7.898 -17.812 1 94.5 37 LEU B O 1
ATOM 1709 N N . TYR B 1 38 ? 0.245 -7.773 -15.617 1 94.75 38 TYR B N 1
ATOM 1710 C CA . TYR B 1 38 ? 1.485 -7.008 -15.539 1 94.75 38 TYR B CA 1
ATOM 1711 C C . TYR B 1 38 ? 2.605 -7.844 -14.93 1 94.75 38 TYR B C 1
ATOM 1713 O O . TYR B 1 38 ? 3.639 -8.062 -15.562 1 94.75 38 TYR B O 1
ATOM 1721 N N . TYR B 1 39 ? 2.424 -8.336 -13.797 1 95.12 39 TYR B N 1
ATOM 1722 C CA . TYR B 1 39 ? 3.518 -9.008 -13.109 1 95.12 39 TYR B CA 1
ATOM 1723 C C . TYR B 1 39 ? 3.74 -10.406 -13.68 1 95.12 39 TYR B C 1
ATOM 1725 O O . TYR B 1 39 ? 4.848 -10.734 -14.109 1 95.12 39 TYR B O 1
ATOM 1733 N N . LEU B 1 40 ? 2.668 -11.219 -13.688 1 96 40 LEU B N 1
ATOM 1734 C CA . LEU B 1 40 ? 2.826 -12.602 -14.102 1 96 40 LEU B CA 1
ATOM 1735 C C . LEU B 1 40 ? 3.176 -12.688 -15.586 1 96 40 LEU B C 1
ATOM 1737 O O . LEU B 1 40 ? 4.07 -13.445 -15.977 1 96 40 LEU B O 1
ATOM 1741 N N . LEU B 1 41 ? 2.457 -11.977 -16.391 1 93.88 41 LEU B N 1
ATOM 1742 C CA . LEU B 1 41 ? 2.695 -12.023 -17.828 1 93.88 41 LEU B CA 1
ATOM 1743 C C . LEU B 1 41 ? 4.141 -11.656 -18.156 1 93.88 41 LEU B C 1
ATOM 1745 O O . LEU B 1 41 ? 4.801 -12.352 -18.938 1 93.88 41 LEU B O 1
ATOM 1749 N N . ASN B 1 42 ? 4.676 -10.617 -17.5 1 92.94 42 ASN B N 1
ATOM 1750 C CA . ASN B 1 42 ? 6.059 -10.227 -17.75 1 92.94 42 ASN B CA 1
ATOM 1751 C C . ASN B 1 42 ? 7.035 -11.297 -17.266 1 92.94 42 ASN B C 1
ATOM 1753 O O . ASN B 1 42 ? 8.062 -1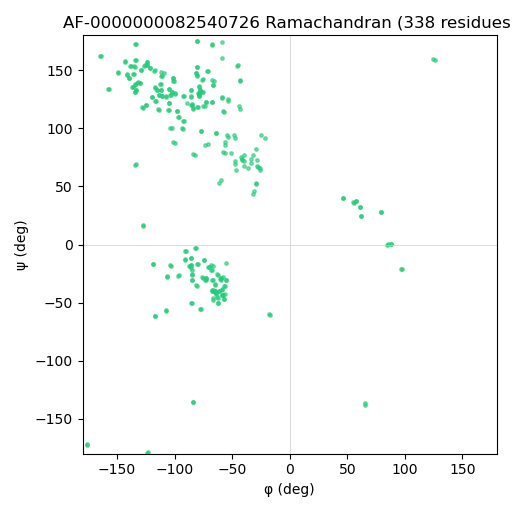1.531 -17.906 1 92.94 42 ASN B O 1
ATOM 1757 N N . LYS B 1 43 ? 6.738 -11.875 -16.141 1 92.94 43 LYS B N 1
ATOM 1758 C CA . LYS B 1 43 ? 7.57 -12.961 -15.617 1 92.94 43 LYS B CA 1
ATOM 1759 C C . LYS B 1 43 ? 7.664 -14.109 -16.625 1 92.94 43 LYS B C 1
ATOM 1761 O O . LYS B 1 43 ? 8.766 -14.578 -16.938 1 92.94 43 LYS B O 1
ATOM 1766 N N . VAL B 1 44 ? 6.531 -14.484 -17.156 1 92.31 44 VAL B N 1
ATOM 1767 C CA . VAL B 1 44 ? 6.473 -15.648 -18.031 1 92.31 44 VAL B CA 1
ATOM 1768 C C . VAL B 1 44 ? 7.102 -15.312 -19.375 1 92.31 44 VAL B C 1
ATOM 1770 O O . VAL B 1 44 ? 7.691 -16.188 -20.031 1 92.31 44 VAL B O 1
ATOM 1773 N N . GLN B 1 45 ? 7.012 -14.109 -19.766 1 90.56 45 GLN B N 1
ATOM 1774 C CA . GLN B 1 45 ? 7.566 -13.703 -21.062 1 90.56 45 GLN B CA 1
ATOM 1775 C C . GLN B 1 45 ? 9.047 -13.359 -20.938 1 90.56 45 GLN B C 1
ATOM 1777 O O . GLN B 1 45 ? 9.727 -13.148 -21.938 1 90.56 45 GLN B O 1
ATOM 1782 N N . GLY B 1 46 ? 9.531 -13.25 -19.719 1 89.19 46 GLY B N 1
ATOM 1783 C CA . GLY B 1 46 ? 10.938 -12.938 -19.516 1 89.19 46 GLY B CA 1
ATOM 1784 C C . GLY B 1 46 ? 11.25 -11.461 -19.688 1 89.19 46 GLY B C 1
ATOM 1785 O O . GLY B 1 46 ? 12.328 -11.102 -20.156 1 89.19 46 GLY B O 1
ATOM 1786 N N . ASN B 1 47 ? 10.281 -10.578 -19.438 1 90.81 47 ASN B N 1
ATOM 1787 C CA . ASN B 1 47 ? 10.453 -9.125 -19.5 1 90.81 47 ASN B CA 1
ATOM 1788 C C . ASN B 1 47 ? 10.727 -8.531 -18.109 1 90.81 47 ASN B C 1
ATOM 1790 O O . ASN B 1 47 ? 9.828 -8.438 -17.281 1 90.81 47 ASN B O 1
ATOM 1794 N N . PRO B 1 48 ? 11.852 -8.141 -17.969 1 89.75 48 PRO B N 1
ATOM 1795 C CA . PRO B 1 48 ? 12.125 -7.527 -16.672 1 89.75 48 PRO B CA 1
ATOM 1796 C C . PRO B 1 48 ? 11.359 -6.219 -16.453 1 89.75 48 PRO B C 1
ATOM 1798 O O . PRO B 1 48 ? 11.156 -5.461 -17.406 1 89.75 48 PRO B O 1
ATOM 1801 N N . ILE B 1 49 ? 10.922 -6.078 -15.242 1 90.06 49 ILE B N 1
ATOM 1802 C CA . ILE B 1 49 ? 10.234 -4.844 -14.883 1 90.06 49 ILE B CA 1
ATOM 1803 C C . ILE B 1 49 ? 10.961 -4.168 -13.727 1 90.06 49 ILE B C 1
ATOM 1805 O O . ILE B 1 49 ? 11.688 -4.82 -12.977 1 90.06 49 ILE B O 1
ATOM 1809 N N . LEU B 1 50 ? 10.898 -2.881 -13.602 1 82.38 50 LEU B N 1
ATOM 1810 C CA . LEU B 1 50 ? 11.562 -2.092 -12.57 1 82.38 50 LEU B CA 1
ATOM 1811 C C . LEU B 1 50 ? 11.188 -2.592 -11.18 1 82.38 50 LEU B C 1
ATOM 1813 O O . LEU B 1 50 ? 12.016 -2.58 -10.266 1 82.38 50 LEU B O 1
ATOM 1817 N N . GLU B 1 51 ? 10 -3.117 -11.031 1 83.88 51 GLU B N 1
ATOM 1818 C CA . GLU B 1 51 ? 9.469 -3.553 -9.742 1 83.88 51 GLU B CA 1
ATOM 1819 C C . GLU B 1 51 ? 10.18 -4.812 -9.25 1 83.88 51 GLU B C 1
ATOM 1821 O O . GLU B 1 51 ? 10.102 -5.152 -8.07 1 83.88 51 GLU B O 1
ATOM 1826 N N . ASP B 1 52 ? 10.781 -5.449 -10.164 1 83.38 52 ASP B N 1
ATOM 1827 C CA . ASP B 1 52 ? 11.516 -6.652 -9.781 1 83.38 52 ASP B CA 1
ATOM 1828 C C . ASP B 1 52 ? 12.609 -6.328 -8.766 1 83.38 52 ASP B C 1
ATOM 1830 O O . ASP B 1 52 ? 12.922 -7.145 -7.898 1 83.38 52 ASP B O 1
ATOM 1834 N N . SER B 1 53 ? 13.086 -5.141 -8.906 1 81.94 53 SER B N 1
ATOM 1835 C CA . SER B 1 53 ? 14.164 -4.738 -8.008 1 81.94 53 SER B CA 1
ATOM 1836 C C . SER B 1 53 ? 13.648 -4.445 -6.605 1 81.94 53 SER B C 1
ATOM 1838 O O . SER B 1 53 ? 14.422 -4.402 -5.648 1 81.94 53 SER B O 1
ATOM 1840 N N . MET B 1 54 ? 12.375 -4.32 -6.434 1 82.94 54 MET B N 1
ATOM 1841 C CA . MET B 1 54 ? 11.781 -3.992 -5.141 1 82.94 54 MET B CA 1
ATOM 1842 C C . MET B 1 54 ? 11.445 -5.258 -4.359 1 82.94 54 MET B C 1
ATOM 1844 O O . MET B 1 54 ? 11.164 -5.199 -3.16 1 82.94 54 MET B O 1
ATOM 1848 N N . ASN B 1 55 ? 11.453 -6.398 -4.938 1 87 55 ASN B N 1
ATOM 1849 C CA . ASN B 1 55 ? 11.18 -7.699 -4.332 1 87 55 ASN B CA 1
ATOM 1850 C C . ASN B 1 55 ? 9.805 -7.734 -3.678 1 87 55 ASN B C 1
ATOM 1852 O O . ASN B 1 55 ? 9.641 -8.289 -2.592 1 87 55 ASN B O 1
ATOM 1856 N N . VAL B 1 56 ? 8.844 -7.055 -4.359 1 90.56 56 VAL B N 1
ATOM 1857 C CA . VAL B 1 56 ? 7.48 -7.105 -3.846 1 90.56 56 VAL B CA 1
ATOM 1858 C C . VAL B 1 56 ? 6.883 -8.484 -4.109 1 90.56 56 VAL B C 1
ATOM 1860 O O . VAL B 1 56 ? 5.969 -8.914 -3.4 1 90.56 56 VAL B O 1
ATOM 1863 N N . ILE B 1 57 ? 7.324 -9.094 -5.121 1 94.5 57 ILE B N 1
ATOM 1864 C CA . ILE B 1 57 ? 7.055 -10.5 -5.383 1 94.5 57 ILE B CA 1
ATOM 1865 C C . ILE B 1 57 ? 8.367 -11.281 -5.434 1 94.5 57 ILE B C 1
ATOM 1867 O O . ILE B 1 57 ? 9.289 -10.906 -6.152 1 94.5 57 ILE B O 1
ATOM 1871 N N . VAL B 1 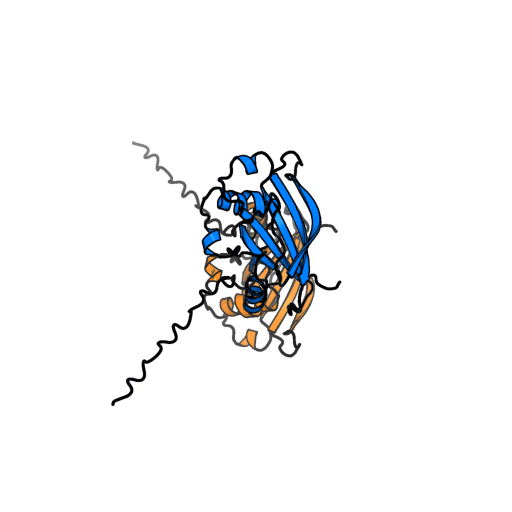58 ? 8.469 -12.305 -4.684 1 92.19 58 VAL B N 1
ATOM 1872 C CA . VAL B 1 58 ? 9.742 -13.023 -4.598 1 92.19 58 VAL B CA 1
ATOM 1873 C C . VAL B 1 58 ? 9.562 -14.453 -5.113 1 92.19 58 VAL B C 1
ATOM 1875 O O . VAL B 1 58 ? 8.469 -15.016 -5.043 1 92.19 58 VAL B O 1
ATOM 1878 N N . ASP B 1 59 ? 10.625 -15.016 -5.668 1 92.81 59 ASP B N 1
ATOM 1879 C CA . ASP B 1 59 ? 10.602 -16.406 -6.109 1 92.81 59 ASP B CA 1
ATOM 1880 C C . ASP B 1 59 ? 10.633 -17.359 -4.922 1 92.81 59 ASP B C 1
ATOM 1882 O O . ASP B 1 59 ? 11.516 -17.266 -4.062 1 92.81 59 ASP B O 1
ATOM 1886 N N . CYS B 1 60 ? 9.625 -18.234 -4.828 1 95.25 60 CYS B N 1
ATOM 1887 C CA . CYS B 1 60 ? 9.547 -19.219 -3.766 1 95.25 60 CYS B CA 1
ATOM 1888 C C . CYS B 1 60 ? 8.664 -20.391 -4.184 1 95.25 60 CYS B C 1
ATOM 1890 O O . CYS B 1 60 ? 7.605 -20.203 -4.777 1 95.25 60 CYS B O 1
ATOM 1892 N N . ASP B 1 61 ? 9.133 -21.562 -3.941 1 95.19 61 ASP B N 1
ATOM 1893 C CA . ASP B 1 61 ? 8.273 -22.734 -4.125 1 95.19 61 ASP B CA 1
ATOM 1894 C C . ASP B 1 61 ? 7.285 -22.875 -2.969 1 95.19 61 ASP B C 1
ATOM 1896 O O . ASP B 1 61 ? 7.59 -23.516 -1.963 1 95.19 61 ASP B O 1
ATOM 1900 N N . VAL B 1 62 ? 6.094 -22.406 -3.174 1 96.19 62 VAL B N 1
ATOM 1901 C CA . VAL B 1 62 ? 5.156 -22.328 -2.059 1 96.19 62 VAL B CA 1
ATOM 1902 C C . VAL B 1 62 ? 4.531 -23.703 -1.822 1 96.19 62 VAL B C 1
ATOM 1904 O O . VAL B 1 62 ? 3.938 -23.953 -0.769 1 96.19 62 VAL B O 1
ATOM 1907 N N . PHE B 1 63 ? 4.625 -24.578 -2.77 1 94.88 63 PHE B N 1
ATOM 1908 C CA . PHE B 1 63 ? 4.062 -25.906 -2.631 1 94.88 63 PHE B CA 1
ATOM 1909 C C . PHE B 1 63 ? 5.086 -26.875 -2.029 1 94.88 63 PHE B C 1
ATOM 1911 O O . PHE B 1 63 ? 4.762 -28.016 -1.733 1 94.88 63 PHE B O 1
ATOM 1918 N N . GLY B 1 64 ? 6.258 -26.469 -1.847 1 93.88 64 GLY B N 1
ATOM 1919 C CA . GLY B 1 64 ? 7.297 -27.266 -1.217 1 93.88 64 GLY B CA 1
ATOM 1920 C C . GLY B 1 64 ? 7.258 -27.203 0.299 1 93.88 64 GLY B C 1
ATOM 1921 O O . GLY B 1 64 ? 6.199 -27.406 0.904 1 93.88 64 GLY B O 1
ATOM 1922 N N . ASP B 1 65 ? 8.398 -27.047 0.865 1 93 65 ASP B N 1
ATOM 1923 C CA . ASP B 1 65 ? 8.523 -26.922 2.314 1 93 65 ASP B CA 1
ATOM 1924 C C . ASP B 1 65 ? 7.898 -25.625 2.814 1 93 65 ASP B C 1
ATOM 1926 O O . ASP B 1 65 ? 8.375 -24.531 2.486 1 93 65 ASP B O 1
ATOM 1930 N N . PRO B 1 66 ? 6.93 -25.766 3.73 1 94.69 66 PRO B N 1
ATOM 1931 C CA . PRO B 1 66 ? 6.23 -24.562 4.184 1 94.69 66 PRO B CA 1
ATOM 1932 C C . PRO B 1 66 ? 7.129 -23.641 5.004 1 94.69 66 PRO B C 1
ATOM 1934 O O . PRO B 1 66 ? 6.855 -22.438 5.105 1 94.69 66 PRO B O 1
ATOM 1937 N N . SER B 1 67 ? 8.156 -24.141 5.562 1 92.62 67 SER B N 1
ATOM 1938 C CA . SER B 1 67 ? 9.047 -23.312 6.375 1 92.62 67 SER B CA 1
ATOM 1939 C C . SER B 1 67 ? 9.688 -22.203 5.543 1 92.62 67 SER B C 1
ATOM 1941 O O . SER B 1 67 ? 10.062 -21.156 6.074 1 92.62 67 SER B O 1
ATOM 1943 N N . ALA B 1 68 ? 9.828 -22.422 4.266 1 92.94 68 ALA B N 1
ATOM 1944 C CA . ALA B 1 68 ? 10.477 -21.453 3.385 1 92.94 68 ALA B CA 1
ATOM 1945 C C . ALA B 1 68 ? 9.711 -20.141 3.355 1 92.94 68 ALA B C 1
ATOM 1947 O O . ALA B 1 68 ? 10.289 -19.062 3.578 1 92.94 68 ALA B O 1
ATOM 1948 N N . TRP B 1 69 ? 8.391 -20.188 3.127 1 93.38 69 TRP B N 1
ATOM 1949 C CA . TRP B 1 69 ? 7.617 -18.953 3.064 1 93.38 69 TRP B CA 1
ATOM 1950 C C . TRP B 1 69 ? 7.195 -18.5 4.457 1 93.38 69 TRP B C 1
ATOM 1952 O O . TRP B 1 69 ? 7.023 -17.312 4.707 1 93.38 69 TRP B O 1
ATOM 1962 N N . MET B 1 70 ? 7.059 -19.344 5.41 1 92.06 70 MET B N 1
ATOM 1963 C CA . MET B 1 70 ? 6.703 -18.969 6.773 1 92.06 70 MET B CA 1
ATOM 1964 C C . MET B 1 70 ? 7.805 -18.109 7.402 1 92.06 70 MET B C 1
ATOM 1966 O O . MET B 1 70 ? 7.52 -17.188 8.164 1 92.06 70 MET B O 1
ATOM 1970 N N . LYS B 1 71 ? 9.023 -18.484 7.133 1 90.25 71 LYS B N 1
ATOM 1971 C CA . LYS B 1 71 ? 10.148 -17.719 7.633 1 90.25 71 LYS B CA 1
ATOM 1972 C C . LYS B 1 71 ? 10.102 -16.266 7.133 1 90.25 71 LYS B C 1
ATOM 1974 O O . LYS B 1 71 ? 10.43 -15.344 7.871 1 90.25 71 LYS B O 1
ATOM 1979 N N . ILE B 1 72 ? 9.719 -16.094 5.918 1 89.94 72 ILE B N 1
ATOM 1980 C CA . ILE B 1 72 ? 9.625 -14.766 5.34 1 89.94 72 ILE B CA 1
ATOM 1981 C C . ILE B 1 72 ? 8.555 -13.961 6.07 1 89.94 72 ILE B C 1
ATOM 1983 O O . ILE B 1 72 ? 8.75 -12.773 6.363 1 89.94 72 ILE B O 1
ATOM 1987 N N . PHE B 1 73 ? 7.41 -14.57 6.41 1 89.44 73 PHE B N 1
ATOM 1988 C CA . PHE B 1 73 ? 6.375 -13.906 7.195 1 89.44 73 PHE B CA 1
ATOM 1989 C C . PHE B 1 73 ? 6.922 -13.453 8.547 1 89.44 73 PHE B C 1
ATOM 1991 O O . PHE B 1 73 ? 6.629 -12.352 9 1 89.44 73 PHE B O 1
ATOM 1998 N N . GLN B 1 74 ? 7.648 -14.266 9.148 1 87.06 74 GLN B N 1
ATOM 1999 C CA . GLN B 1 74 ? 8.203 -13.969 10.469 1 87.06 74 GLN B CA 1
ATOM 2000 C C . GLN B 1 74 ? 9.172 -12.797 10.406 1 87.06 74 GLN B C 1
ATOM 2002 O O . GLN B 1 74 ? 9.219 -11.977 11.32 1 87.06 74 GLN B O 1
ATOM 2007 N N . GLU B 1 75 ? 9.867 -12.711 9.328 1 84.25 75 GLU B N 1
ATOM 2008 C CA . GLU B 1 75 ? 10.898 -11.688 9.188 1 84.25 75 GLU B CA 1
ATOM 2009 C C . GLU B 1 75 ? 10.281 -10.344 8.797 1 84.25 75 GLU B C 1
ATOM 2011 O O . GLU B 1 75 ? 10.773 -9.289 9.211 1 84.25 75 GLU B O 1
ATOM 2016 N N . THR B 1 76 ? 9.289 -10.367 8.016 1 81.94 76 THR B N 1
ATOM 2017 C CA . THR B 1 76 ? 8.766 -9.125 7.449 1 81.94 76 THR B CA 1
ATOM 2018 C C . THR B 1 76 ? 7.586 -8.617 8.266 1 81.94 76 THR B C 1
ATOM 2020 O O . THR B 1 76 ? 7.25 -7.43 8.211 1 81.94 76 THR B O 1
ATOM 2023 N N . HIS B 1 77 ? 6.836 -9.508 8.969 1 79.94 77 HIS B N 1
ATOM 2024 C CA . HIS B 1 77 ? 5.641 -9.195 9.75 1 79.94 77 HIS B CA 1
ATOM 2025 C C . HIS B 1 77 ? 4.539 -8.633 8.852 1 79.94 77 HIS B C 1
ATOM 2027 O O . HIS B 1 77 ? 3.732 -7.812 9.297 1 79.94 77 HIS B O 1
ATOM 2033 N N . MET B 1 78 ? 4.602 -8.969 7.637 1 83.75 78 MET B N 1
ATOM 2034 C CA . MET B 1 78 ? 3.553 -8.578 6.703 1 83.75 78 MET B CA 1
ATOM 2035 C C . MET B 1 78 ? 2.346 -9.508 6.816 1 83.75 78 MET B C 1
ATOM 2037 O O . MET B 1 78 ? 2.48 -10.656 7.234 1 83.75 78 MET B O 1
ATOM 2041 N N . ASP B 1 79 ? 1.22 -8.914 6.465 1 87.81 79 ASP B N 1
ATOM 2042 C CA . ASP B 1 79 ? -0.008 -9.695 6.586 1 87.81 79 ASP B CA 1
ATOM 2043 C C . ASP B 1 79 ? -0.247 -10.539 5.336 1 87.81 79 ASP B C 1
ATOM 2045 O O . ASP B 1 79 ? -1.061 -11.469 5.355 1 87.81 79 ASP B O 1
ATOM 2049 N N . ARG B 1 80 ? 0.371 -10.242 4.273 1 93.38 80 ARG B N 1
ATOM 2050 C CA . ARG B 1 80 ? 0.288 -11 3.027 1 93.38 80 ARG B CA 1
ATOM 2051 C C . ARG B 1 80 ? 1.592 -10.906 2.242 1 93.38 80 ARG B C 1
ATOM 2053 O O . ARG B 1 80 ? 2.268 -9.875 2.27 1 93.38 80 ARG B O 1
ATOM 2060 N N . LEU B 1 81 ? 1.867 -11.938 1.551 1 93.81 81 LEU B N 1
ATOM 2061 C CA . LEU B 1 81 ? 3.061 -11.992 0.714 1 93.81 81 LEU B CA 1
ATOM 2062 C C . LEU B 1 81 ? 2.74 -12.594 -0.653 1 93.81 81 LEU B C 1
ATOM 2064 O O . LEU B 1 81 ? 1.867 -13.453 -0.769 1 93.81 81 LEU B O 1
ATOM 2068 N N . TYR B 1 82 ? 3.432 -12.117 -1.651 1 96.5 82 TYR B N 1
ATOM 2069 C CA . TYR B 1 82 ? 3.285 -12.586 -3.023 1 96.5 82 TYR B CA 1
ATOM 2070 C C . TYR B 1 82 ? 4.539 -13.32 -3.484 1 96.5 82 TYR B C 1
ATOM 2072 O O . TYR B 1 82 ? 5.656 -12.844 -3.264 1 96.5 82 TYR B O 1
ATOM 2080 N N . PHE B 1 83 ? 4.301 -14.43 -4.18 1 96.69 83 PHE B N 1
ATOM 2081 C CA . PHE B 1 83 ? 5.422 -15.258 -4.609 1 96.69 83 PHE B CA 1
ATOM 2082 C C . PHE B 1 83 ? 5.262 -15.672 -6.066 1 96.69 83 PHE B C 1
ATOM 2084 O O . PHE B 1 83 ? 4.164 -16.031 -6.5 1 96.69 83 PHE B O 1
ATOM 2091 N N . TYR B 1 84 ? 6.352 -15.609 -6.773 1 95.81 84 TYR B N 1
ATOM 2092 C CA . TYR B 1 84 ? 6.434 -16.391 -8.008 1 95.81 84 TYR B CA 1
ATOM 2093 C C . TYR B 1 84 ? 6.734 -17.844 -7.707 1 95.81 84 TYR B C 1
ATOM 2095 O O . TYR B 1 84 ? 7.668 -18.156 -6.965 1 95.81 84 TYR B O 1
ATOM 2103 N N . THR B 1 85 ? 5.922 -18.703 -8.242 1 96 85 THR B N 1
ATOM 2104 C CA . THR B 1 85 ? 6.141 -20.125 -8.039 1 96 85 THR B CA 1
ATOM 2105 C C . THR B 1 85 ? 6.023 -20.891 -9.359 1 96 85 THR B C 1
ATOM 2107 O O . THR B 1 85 ? 5.082 -20.672 -10.125 1 96 85 THR B O 1
ATOM 2110 N N . LYS B 1 86 ? 6.961 -21.734 -9.578 1 92.81 86 LYS B N 1
ATOM 2111 C CA . LYS B 1 86 ? 6.883 -22.625 -10.742 1 92.81 86 LYS B CA 1
ATOM 2112 C C . LYS B 1 86 ? 6.07 -23.875 -10.422 1 92.81 86 LYS B C 1
ATOM 2114 O O . LYS B 1 86 ? 6.352 -24.562 -9.445 1 92.81 86 LYS B O 1
ATOM 2119 N N . LEU B 1 87 ? 5.102 -24.125 -11.273 1 91.75 87 LEU B N 1
ATOM 2120 C CA . LEU B 1 87 ? 4.262 -25.297 -11.047 1 91.75 87 LEU B CA 1
ATOM 2121 C C . LEU B 1 87 ? 4.996 -26.578 -11.445 1 91.75 87 LEU B C 1
ATOM 2123 O O . LEU B 1 87 ? 5.676 -26.609 -12.469 1 91.75 87 LEU B O 1
ATOM 2127 N N . LYS B 1 88 ? 4.938 -27.469 -10.555 1 87.62 88 LYS B N 1
ATOM 2128 C CA . LYS B 1 88 ? 5.473 -28.812 -10.828 1 87.62 88 LYS B CA 1
ATOM 2129 C C . LYS B 1 88 ? 4.352 -29.797 -11.125 1 87.62 88 LYS B C 1
ATOM 2131 O O . LYS B 1 88 ? 3.346 -29.844 -10.414 1 87.62 88 LYS B O 1
ATOM 2136 N N . LYS B 1 89 ? 4.566 -30.516 -12.203 1 84.25 89 LYS B N 1
ATOM 2137 C CA . LYS B 1 89 ? 3.553 -31.5 -12.586 1 84.25 89 LYS B CA 1
ATOM 2138 C C . LYS B 1 89 ? 4.039 -32.906 -12.32 1 84.25 89 LYS B C 1
ATOM 2140 O O . LYS B 1 89 ? 5.207 -33.25 -12.555 1 84.25 89 LYS B O 1
ATOM 2145 N N . LYS B 1 90 ? 3.182 -33.625 -11.602 1 79.81 90 LYS B N 1
ATOM 2146 C CA . LYS B 1 90 ? 3.334 -35.062 -11.422 1 79.81 90 LYS B CA 1
ATOM 2147 C C . LYS B 1 90 ? 2.154 -35.812 -12.031 1 79.81 90 LYS B C 1
ATOM 2149 O O . LYS B 1 90 ? 1.017 -35.656 -11.586 1 79.81 90 LYS B O 1
ATOM 2154 N N . ASN B 1 91 ? 2.342 -36.781 -12.984 1 84.25 91 ASN B N 1
ATOM 2155 C CA . ASN B 1 91 ? 1.312 -37.531 -13.664 1 84.25 91 ASN B CA 1
ATOM 2156 C C . ASN B 1 91 ? 0.177 -36.656 -14.164 1 84.25 91 ASN B C 1
ATOM 2158 O O . ASN B 1 91 ? -0.997 -36.938 -13.922 1 84.25 91 ASN B O 1
ATOM 2162 N N . LYS B 1 92 ? 0.34 -35.469 -14.711 1 81.5 92 LYS B N 1
ATOM 2163 C CA . LYS B 1 92 ? -0.588 -34.531 -15.344 1 81.5 92 LYS B CA 1
ATOM 2164 C C . LYS B 1 92 ? -1.28 -33.656 -14.297 1 81.5 92 LYS B C 1
ATOM 2166 O O . LYS B 1 92 ? -2.141 -32.844 -14.641 1 81.5 92 LYS B O 1
ATOM 2171 N N . HIS B 1 93 ? -0.938 -33.906 -13.023 1 85.56 93 HIS B N 1
ATOM 2172 C CA . HIS B 1 93 ? -1.526 -33.094 -11.961 1 85.56 93 HIS B CA 1
ATOM 2173 C C . HIS B 1 93 ? -0.485 -32.156 -11.328 1 85.56 93 HIS B C 1
ATOM 2175 O O . HIS B 1 93 ? 0.697 -32.531 -11.266 1 85.56 93 HIS B O 1
ATOM 2181 N N . ILE B 1 94 ? -1 -31.062 -10.938 1 86.81 94 ILE B N 1
ATOM 2182 C CA . ILE B 1 94 ? -0.12 -30.141 -10.242 1 86.81 94 ILE B CA 1
ATOM 2183 C C . ILE B 1 94 ? 0.067 -30.594 -8.797 1 86.81 94 ILE B C 1
ATOM 2185 O O . ILE B 1 94 ? -0.906 -30.906 -8.102 1 86.81 94 ILE B O 1
ATOM 2189 N N . GLU B 1 95 ? 1.294 -30.656 -8.383 1 90.19 95 GLU B N 1
ATOM 2190 C CA . GLU B 1 95 ? 1.622 -31.078 -7.023 1 90.19 95 GLU B CA 1
ATOM 2191 C C . GLU B 1 95 ? 1.433 -29.938 -6.031 1 90.19 95 GLU B C 1
ATOM 2193 O O . GLU B 1 95 ? 2.072 -28.891 -6.156 1 90.19 95 GLU B O 1
ATOM 2198 N N . ARG B 1 96 ? 0.504 -30.141 -5.059 1 93.38 96 ARG B N 1
ATOM 2199 C CA . ARG B 1 96 ? 0.273 -29.125 -4.043 1 93.38 96 ARG B CA 1
ATOM 2200 C C . ARG B 1 96 ? 0.375 -29.719 -2.641 1 93.38 96 ARG B C 1
ATOM 2202 O O . ARG B 1 96 ? -0.145 -29.141 -1.68 1 93.38 96 ARG B O 1
ATOM 2209 N N . SER B 1 97 ? 0.975 -30.922 -2.605 1 92 97 SER B N 1
ATOM 2210 C CA . SER B 1 97 ? 1.108 -31.609 -1.321 1 92 97 SER B CA 1
ATOM 2211 C C . SER B 1 97 ? 2.529 -32.125 -1.112 1 92 97 SER B C 1
ATOM 2213 O O . SER B 1 97 ? 3.182 -32.562 -2.061 1 92 97 SER B O 1
ATOM 2215 N N . THR B 1 98 ? 2.98 -31.969 0.129 1 91.94 98 THR B N 1
ATOM 2216 C CA . THR B 1 98 ? 4.227 -32.562 0.59 1 91.94 98 THR B CA 1
ATOM 2217 C C . THR B 1 98 ? 3.988 -33.438 1.818 1 91.94 98 THR B C 1
ATOM 2219 O O . THR B 1 98 ? 2.84 -33.688 2.189 1 91.94 98 THR B O 1
ATOM 2222 N N . HIS B 1 99 ? 5.105 -33.969 2.266 1 92.5 99 HIS B N 1
ATOM 2223 C CA . HIS B 1 99 ? 5.035 -34.75 3.496 1 92.5 99 HIS B CA 1
ATOM 2224 C C . HIS B 1 99 ? 4.516 -33.906 4.656 1 92.5 99 HIS B C 1
ATOM 2226 O O . HIS B 1 99 ? 3.75 -34.406 5.488 1 92.5 99 HIS B O 1
ATOM 2232 N N . SER B 1 100 ? 4.73 -32.594 4.668 1 93.12 100 SER B N 1
ATOM 2233 C CA . SER B 1 100 ? 4.504 -31.75 5.848 1 93.12 100 SER B CA 1
ATOM 2234 C C . SER B 1 100 ? 3.213 -30.953 5.719 1 93.12 100 SER B C 1
ATOM 2236 O O . SER B 1 100 ? 2.695 -30.438 6.711 1 93.12 100 SER B O 1
ATOM 2238 N N . ALA B 1 101 ? 2.707 -30.828 4.473 1 95.19 101 ALA B N 1
ATOM 2239 C CA . ALA B 1 101 ? 1.548 -29.938 4.34 1 95.19 101 ALA B CA 1
ATOM 2240 C C . ALA B 1 101 ? 0.84 -30.172 3.006 1 95.19 101 ALA B C 1
ATOM 2242 O O . ALA B 1 101 ? 1.394 -30.797 2.1 1 95.19 101 ALA B O 1
ATOM 2243 N N . THR B 1 102 ? -0.36 -29.719 2.938 1 95.38 102 THR B N 1
ATOM 2244 C CA . THR B 1 102 ? -1.107 -29.703 1.684 1 95.38 102 THR B CA 1
ATOM 2245 C C . THR B 1 102 ? -1.939 -28.438 1.561 1 95.38 102 THR B C 1
ATOM 2247 O O . THR B 1 102 ? -2.365 -27.859 2.568 1 95.38 102 THR B O 1
ATOM 2250 N N . TRP B 1 103 ? -2.072 -27.969 0.357 1 95.94 103 TRP B N 1
ATOM 2251 C CA . TRP B 1 103 ? -3.006 -26.891 0.048 1 95.94 103 TRP B CA 1
ATOM 2252 C C . TRP B 1 103 ? -4.312 -27.438 -0.514 1 95.94 103 TRP B C 1
ATOM 2254 O O . TRP B 1 103 ? -4.332 -28 -1.609 1 95.94 103 TRP B O 1
ATOM 2264 N N . ARG B 1 104 ? -5.371 -27.234 0.236 1 95.56 104 ARG B N 1
ATOM 2265 C CA . ARG B 1 104 ? -6.672 -27.766 -0.157 1 95.56 104 ARG B CA 1
ATOM 2266 C C . ARG B 1 104 ? -7.461 -26.75 -0.973 1 95.56 104 ARG B C 1
ATOM 2268 O O . ARG B 1 104 ? -7.691 -25.625 -0.518 1 95.56 104 ARG B O 1
ATOM 2275 N N . SER B 1 105 ? -7.918 -27.172 -2.094 1 95.38 105 SER B N 1
ATOM 2276 C CA . SER B 1 105 ? -8.648 -26.281 -2.99 1 95.38 105 SER B CA 1
ATOM 2277 C C . SER B 1 105 ? -9.984 -25.859 -2.387 1 95.38 105 SER B C 1
ATOM 2279 O O . SER B 1 105 ? -10.688 -26.688 -1.79 1 95.38 105 SER B O 1
ATOM 2281 N N . GLN B 1 106 ? -10.305 -24.531 -2.539 1 96.12 106 GLN B N 1
ATOM 2282 C CA . GLN B 1 106 ? -11.578 -24.016 -2.037 1 96.12 106 GLN B CA 1
ATOM 2283 C C . GLN B 1 106 ? -12.445 -23.5 -3.176 1 96.12 106 GLN B C 1
ATOM 2285 O O . GLN B 1 106 ? -13.57 -23.953 -3.365 1 96.12 106 GLN B O 1
ATOM 2290 N N . LYS B 1 107 ? -12.016 -22.531 -3.887 1 96.75 107 LYS B N 1
ATOM 2291 C CA . LYS B 1 107 ? -12.805 -21.844 -4.906 1 96.75 107 LYS B CA 1
ATOM 2292 C C . LYS B 1 107 ? -11.953 -21.531 -6.141 1 96.75 107 LYS B C 1
ATOM 2294 O O . LYS B 1 107 ? -10.766 -21.25 -6.023 1 96.75 107 LYS B O 1
ATOM 2299 N N . ASP B 1 108 ? -12.602 -21.641 -7.289 1 96.25 108 ASP B N 1
ATOM 2300 C CA . ASP B 1 108 ? -12.016 -21.219 -8.562 1 96.25 108 ASP B CA 1
ATOM 2301 C C . ASP B 1 108 ? -12.805 -20.078 -9.188 1 96.25 108 ASP B C 1
ATOM 2303 O O . ASP B 1 108 ? -14.039 -20.109 -9.195 1 96.25 108 ASP B O 1
ATOM 2307 N N . GLN B 1 109 ? -12.102 -19.109 -9.648 1 97.31 109 GLN B N 1
ATOM 2308 C CA . GLN B 1 109 ? -12.719 -17.938 -10.266 1 97.31 109 GLN B CA 1
ATOM 2309 C C . GLN B 1 109 ? -12.008 -17.562 -11.57 1 97.31 109 GLN B C 1
ATOM 2311 O O . GLN B 1 109 ? -10.789 -17.438 -11.602 1 97.31 109 GLN B O 1
ATOM 2316 N N . GLU B 1 110 ? -12.836 -17.359 -12.633 1 96.69 110 GLU B N 1
ATOM 2317 C CA . GLU B 1 110 ? -12.281 -16.797 -13.859 1 96.69 110 GLU B CA 1
ATOM 2318 C C . GLU B 1 110 ? -12.133 -15.289 -13.758 1 96.69 110 GLU B C 1
ATOM 2320 O O . GLU B 1 110 ? -12.953 -14.617 -13.133 1 96.69 110 GLU B O 1
ATOM 2325 N N . LEU B 1 111 ? -11.102 -14.836 -14.375 1 97.12 111 LEU B N 1
ATOM 2326 C CA . LEU B 1 111 ? -10.82 -13.406 -14.297 1 97.12 111 LEU B CA 1
ATOM 2327 C C . LEU B 1 111 ? -11.047 -12.734 -15.648 1 97.12 111 LEU B C 1
ATOM 2329 O O . LEU B 1 111 ? -10.508 -13.18 -16.672 1 97.12 111 LEU B O 1
ATOM 2333 N N . TYR B 1 112 ? -11.875 -11.648 -15.602 1 96.31 112 TYR B N 1
ATOM 2334 C CA . TYR B 1 112 ? -12.203 -10.859 -16.781 1 96.31 112 TYR B CA 1
ATOM 2335 C C . TYR B 1 112 ? -11.859 -9.391 -16.578 1 96.31 112 TYR B C 1
ATOM 2337 O O . TYR B 1 112 ? -11.688 -8.945 -15.438 1 96.31 112 TYR B O 1
ATOM 2345 N N . ASP B 1 113 ? -11.672 -8.742 -17.656 1 93.25 113 ASP B N 1
ATOM 2346 C CA . ASP B 1 113 ? -11.469 -7.301 -17.531 1 93.25 113 ASP B CA 1
ATOM 2347 C C . ASP B 1 113 ? -12.742 -6.609 -17.047 1 93.25 113 ASP B C 1
ATOM 2349 O O . ASP B 1 113 ? -13.789 -7.242 -16.922 1 93.25 113 ASP B O 1
ATOM 2353 N N . ASP B 1 114 ? -12.656 -5.328 -16.75 1 90.88 114 ASP B N 1
ATOM 2354 C CA . ASP B 1 114 ? -13.766 -4.586 -16.156 1 90.88 114 ASP B CA 1
ATOM 2355 C C . ASP B 1 114 ? -15.016 -4.676 -17.031 1 90.88 114 ASP B C 1
ATOM 2357 O O . ASP B 1 114 ? -16.141 -4.746 -16.516 1 90.88 114 ASP B O 1
ATOM 2361 N N . SER B 1 115 ? -14.844 -4.695 -18.359 1 93.38 115 SER B N 1
ATOM 2362 C CA . SER B 1 115 ? -15.977 -4.793 -19.281 1 93.38 115 SER B CA 1
ATOM 2363 C C . SER B 1 115 ? -16.438 -6.238 -19.438 1 93.38 115 SER B C 1
ATOM 2365 O O . SER B 1 115 ? -17.438 -6.508 -20.109 1 93.38 115 SER B O 1
ATOM 2367 N N . LYS B 1 116 ? -15.758 -7.133 -18.812 1 92.25 116 LYS B N 1
ATOM 2368 C CA . LYS B 1 116 ? -16.047 -8.562 -18.859 1 92.25 116 LYS B CA 1
ATOM 2369 C C . LYS B 1 116 ? -15.938 -9.094 -20.297 1 92.25 116 LYS B C 1
ATOM 2371 O O . LYS B 1 116 ? -16.703 -9.984 -20.688 1 92.25 116 LYS B O 1
ATOM 2376 N N . THR B 1 117 ? -15.141 -8.578 -21.031 1 93.25 117 THR B N 1
ATOM 2377 C CA . THR B 1 117 ? -15.008 -8.992 -22.438 1 93.25 117 THR B CA 1
ATOM 2378 C C . THR B 1 117 ? -13.727 -9.789 -22.641 1 93.25 117 THR B C 1
ATOM 2380 O O . THR B 1 117 ? -13.664 -10.656 -23.516 1 93.25 117 THR B O 1
ATOM 2383 N N . ILE B 1 118 ? -12.789 -9.516 -21.828 1 93.56 118 ILE B N 1
ATOM 2384 C CA . ILE B 1 118 ? -11.492 -10.172 -22.016 1 93.56 118 ILE B CA 1
ATOM 2385 C C . ILE B 1 118 ? -11.211 -11.094 -20.844 1 93.56 118 ILE B C 1
ATOM 2387 O O . ILE B 1 118 ? -11.086 -10.641 -19.703 1 93.56 118 ILE B O 1
ATOM 2391 N N . HIS B 1 119 ? -11.125 -12.344 -21.109 1 95.75 119 HIS B N 1
ATOM 2392 C CA . HIS B 1 119 ? -10.688 -13.344 -20.141 1 95.75 119 HIS B CA 1
ATOM 2393 C C . HIS B 1 119 ? -9.164 -13.438 -20.094 1 95.75 119 HIS B C 1
ATOM 2395 O O . HIS B 1 119 ? -8.539 -13.883 -21.062 1 95.75 119 HIS B O 1
ATOM 2401 N N . TYR B 1 120 ? -8.562 -13.117 -18.906 1 94.75 120 TYR B N 1
ATOM 2402 C CA . TYR B 1 120 ? -7.105 -13.023 -18.938 1 94.75 120 TYR B CA 1
ATOM 2403 C C . TYR B 1 120 ? -6.469 -14.031 -18 1 94.75 120 TYR B C 1
ATOM 2405 O O . TYR B 1 120 ? -5.266 -14.281 -18.062 1 94.75 120 TYR B O 1
ATOM 2413 N N . GLY B 1 121 ? -7.32 -14.555 -17.078 1 96 121 GLY B N 1
ATOM 2414 C CA . GLY B 1 121 ? -6.703 -15.469 -16.125 1 96 121 GLY B CA 1
ATOM 2415 C C . GLY B 1 121 ? -7.699 -16.094 -15.172 1 96 121 GLY B C 1
ATOM 2416 O O . GLY B 1 121 ? -8.906 -16.047 -15.406 1 96 121 GLY B O 1
ATOM 2417 N N . SER B 1 122 ? -7.16 -16.812 -14.195 1 96.38 122 SER B N 1
ATOM 2418 C CA . SER B 1 122 ? -7.969 -17.438 -13.148 1 96.38 122 SER B CA 1
ATOM 2419 C C . SER B 1 122 ? -7.316 -17.281 -11.781 1 96.38 122 SER B C 1
ATOM 2421 O O . SER B 1 122 ? -6.105 -17.078 -11.68 1 96.38 122 SER B O 1
ATOM 2423 N N . LYS B 1 123 ? -8.164 -17.312 -10.844 1 97.69 123 LYS B N 1
ATOM 2424 C CA . LYS B 1 123 ? -7.789 -17.219 -9.438 1 97.69 123 LYS B CA 1
ATOM 2425 C C . LYS B 1 123 ? -8.344 -18.406 -8.641 1 97.69 123 LYS B C 1
ATOM 2427 O O . LYS B 1 123 ? -9.555 -18.625 -8.625 1 97.69 123 LYS B O 1
ATOM 2432 N N . ARG B 1 124 ? -7.465 -19.156 -8.039 1 97.19 124 ARG B N 1
ATOM 2433 C CA . ARG B 1 124 ? -7.871 -20.297 -7.223 1 97.19 124 ARG B CA 1
ATOM 2434 C C . ARG B 1 124 ? -7.492 -20.094 -5.762 1 97.19 124 ARG B C 1
ATOM 2436 O O . ARG B 1 124 ? -6.367 -19.688 -5.461 1 97.19 124 ARG B O 1
ATOM 2443 N N . SER B 1 125 ? -8.414 -20.344 -4.875 1 97.69 125 SER B N 1
ATOM 2444 C CA . SER B 1 125 ? -8.172 -20.172 -3.449 1 97.69 125 SER B CA 1
ATOM 2445 C C . SER B 1 125 ? -7.906 -21.5 -2.762 1 97.69 125 SER B C 1
ATOM 2447 O O . SER B 1 125 ? -8.539 -22.516 -3.084 1 97.69 125 SER B O 1
ATOM 2449 N N . PHE B 1 126 ? -7.016 -21.531 -1.804 1 96.81 126 PHE B N 1
ATOM 2450 C CA . PHE B 1 126 ? -6.629 -22.719 -1.063 1 96.81 126 PHE B CA 1
ATOM 2451 C C . PHE B 1 126 ? -6.562 -22.438 0.431 1 96.81 126 PHE B C 1
ATOM 2453 O O . PHE B 1 126 ? -6.328 -21.297 0.84 1 96.81 126 PHE B O 1
ATOM 2460 N N . SER B 1 127 ? -6.766 -23.422 1.19 1 96.19 127 SER B N 1
ATOM 2461 C CA . SER B 1 127 ? -6.492 -23.391 2.623 1 96.19 127 SER B CA 1
ATOM 2462 C C . SER B 1 127 ? -5.32 -24.297 2.986 1 96.19 127 SER B C 1
ATOM 2464 O O . SER B 1 127 ? -5.18 -25.391 2.432 1 96.19 127 SER B O 1
ATOM 2466 N N . PHE B 1 128 ? -4.57 -23.891 3.924 1 96.19 128 PHE B N 1
ATOM 2467 C CA . PHE B 1 128 ? -3.381 -24.625 4.344 1 96.19 128 PHE B CA 1
ATOM 2468 C C . PHE B 1 128 ? -3.74 -25.703 5.367 1 96.19 128 PHE B C 1
ATOM 2470 O O . PHE B 1 128 ? -4.469 -25.438 6.324 1 96.19 128 PHE B O 1
ATOM 2477 N N . VAL B 1 129 ? -3.23 -26.875 5.152 1 94.69 129 VAL B N 1
ATOM 2478 C CA . VAL B 1 129 ? -3.396 -27.969 6.098 1 94.69 129 VAL B CA 1
ATOM 2479 C C . VAL B 1 129 ? -2.033 -28.578 6.434 1 94.69 129 VAL B C 1
ATOM 2481 O O . VAL B 1 129 ? -1.357 -29.125 5.559 1 94.69 129 VAL B O 1
ATOM 2484 N N . ALA B 1 130 ? -1.692 -28.5 7.66 1 93.62 130 ALA B N 1
ATOM 2485 C CA . ALA B 1 130 ? -0.459 -29.125 8.133 1 93.62 130 ALA B CA 1
ATOM 2486 C C . ALA B 1 130 ? -0.626 -30.641 8.266 1 93.62 130 ALA B C 1
ATOM 2488 O O . ALA B 1 130 ? -1.694 -31.109 8.648 1 93.62 130 ALA B O 1
ATOM 2489 N N . LYS B 1 131 ? 0.465 -31.328 7.898 1 92.62 131 LYS B N 1
ATOM 2490 C CA . LYS B 1 131 ? 0.481 -32.781 7.98 1 92.62 131 LYS B CA 1
ATOM 2491 C C . LYS B 1 131 ? 1.67 -33.281 8.805 1 92.62 131 LYS B C 1
ATOM 2493 O O . LYS B 1 131 ? 2.66 -32.562 8.961 1 92.62 131 LYS B O 1
ATOM 2498 N N . ASN B 1 132 ? 1.444 -34.469 9.352 1 93 132 ASN B N 1
ATOM 2499 C CA . ASN B 1 132 ? 2.512 -35.25 9.961 1 93 132 ASN B CA 1
ATOM 2500 C C . ASN B 1 132 ? 3.25 -34.438 11.039 1 93 132 ASN B C 1
ATOM 2502 O O . ASN B 1 132 ? 4.48 -34.469 11.086 1 93 132 ASN B O 1
ATOM 2506 N N . GLY B 1 133 ? 2.541 -33.594 11.805 1 87.94 133 GLY B N 1
ATOM 2507 C CA . GLY B 1 133 ? 3.082 -32.938 12.984 1 87.94 133 GLY B CA 1
ATOM 2508 C C . GLY B 1 133 ? 3.775 -31.625 12.672 1 87.94 133 GLY B C 1
ATOM 2509 O O . GLY B 1 133 ? 4.434 -31.047 13.531 1 87.94 133 GLY B O 1
ATOM 2510 N N . PHE B 1 134 ? 3.756 -31.297 11.391 1 88 134 PHE B N 1
ATOM 2511 C CA . PHE B 1 134 ? 4.332 -29.984 11.07 1 88 134 PHE B CA 1
ATOM 2512 C C . PHE B 1 134 ? 3.688 -28.891 11.914 1 88 134 PHE B C 1
ATOM 2514 O O . PHE B 1 134 ? 2.461 -28.828 12.016 1 88 134 PHE B O 1
ATOM 2521 N N . ASN B 1 135 ? 4.574 -28.203 12.602 1 79.31 135 ASN B N 1
ATOM 2522 C CA . ASN B 1 135 ? 4.09 -27.109 13.438 1 79.31 135 ASN B CA 1
ATOM 2523 C C . ASN B 1 135 ? 3.875 -25.828 12.633 1 79.31 135 ASN B C 1
ATOM 2525 O O . ASN B 1 135 ? 4.816 -25.062 12.414 1 79.31 135 ASN B O 1
ATOM 2529 N N . GLY B 1 136 ? 2.918 -25.797 11.977 1 65.31 136 GLY B N 1
ATOM 2530 C CA . GLY B 1 136 ? 2.551 -24.547 11.32 1 65.31 136 GLY B CA 1
ATOM 2531 C C . GLY B 1 136 ? 1.424 -23.812 12.023 1 65.31 136 GLY B C 1
ATOM 2532 O O . GLY B 1 136 ? 0.326 -24.359 12.18 1 65.31 136 GLY B O 1
ATOM 2533 N N . THR B 1 137 ? 1.801 -22.828 12.789 1 64.75 137 THR B N 1
ATOM 2534 C CA . THR B 1 137 ? 0.857 -22.016 13.555 1 64.75 137 THR B CA 1
ATOM 2535 C C . THR B 1 137 ? 0.093 -21.062 12.633 1 64.75 137 THR B C 1
ATOM 2537 O O . THR B 1 137 ? 0.621 -20.625 11.602 1 64.75 137 THR B O 1
ATOM 2540 N N . GLY B 1 138 ? -1.288 -21.234 12.609 1 73.62 138 GLY B N 1
ATOM 2541 C CA . GLY B 1 138 ? -2.117 -20.203 12.016 1 73.62 138 GLY B CA 1
ATOM 2542 C C . GLY B 1 138 ? -3.025 -20.719 10.914 1 73.62 138 GLY B C 1
ATOM 2543 O O . GLY B 1 138 ? -2.854 -21.844 10.445 1 73.62 138 GLY B O 1
ATOM 2544 N N . ARG B 1 139 ? -3.947 -19.984 10.703 1 88.38 139 ARG B N 1
ATOM 2545 C CA . ARG B 1 139 ? -4.859 -20.219 9.594 1 88.38 139 ARG B CA 1
ATOM 2546 C C . ARG B 1 139 ? -4.422 -19.453 8.352 1 88.38 139 ARG B C 1
ATOM 2548 O O . ARG B 1 139 ? -4.617 -18.234 8.273 1 88.38 139 ARG B O 1
ATOM 2555 N N . TRP B 1 140 ? -3.762 -20.266 7.457 1 95.06 140 TRP B N 1
ATOM 2556 C CA . TRP B 1 140 ? -3.23 -19.641 6.25 1 95.06 140 TRP B CA 1
ATOM 2557 C C . TRP B 1 140 ? -4.137 -19.906 5.055 1 95.06 140 TRP B C 1
ATOM 2559 O O . TRP B 1 140 ? -4.676 -21.016 4.902 1 95.06 140 TRP B O 1
ATOM 2569 N N . THR B 1 141 ? -4.32 -18.938 4.215 1 96.81 141 THR B N 1
ATOM 2570 C CA . THR B 1 141 ? -5.004 -19.062 2.932 1 96.81 141 THR B CA 1
ATOM 2571 C C . THR B 1 141 ? -4.102 -18.594 1.791 1 96.81 141 THR B C 1
ATOM 2573 O O . THR B 1 141 ? -3.164 -17.828 2.008 1 96.81 141 THR B O 1
ATOM 2576 N N . MET B 1 142 ? -4.379 -19.125 0.67 1 97.38 142 MET B N 1
ATOM 2577 C CA . MET B 1 142 ? -3.59 -18.75 -0.501 1 97.38 142 MET B CA 1
ATOM 2578 C C . MET B 1 142 ? -4.488 -18.516 -1.71 1 97.38 142 MET B C 1
ATOM 2580 O O . MET B 1 142 ? -5.418 -19.281 -1.956 1 97.38 142 MET B O 1
ATOM 2584 N N . ASN B 1 143 ? -4.254 -17.453 -2.453 1 98.31 143 ASN B N 1
ATOM 2585 C CA . ASN B 1 143 ? -4.785 -17.25 -3.797 1 98.31 143 ASN B CA 1
ATOM 2586 C C . ASN B 1 143 ? -3.713 -17.469 -4.859 1 98.31 143 ASN B C 1
ATOM 2588 O O . ASN B 1 143 ? -2.666 -16.828 -4.836 1 98.31 143 ASN B O 1
ATOM 2592 N N . GLU B 1 144 ? -3.955 -18.359 -5.711 1 97.56 144 GLU B N 1
ATOM 2593 C CA . GLU B 1 144 ? -3.094 -18.641 -6.859 1 97.56 144 GLU B CA 1
ATOM 2594 C C . GLU B 1 144 ? -3.639 -17.984 -8.125 1 97.56 144 GLU B C 1
ATOM 2596 O O . GLU B 1 144 ? -4.789 -18.203 -8.5 1 97.56 144 GLU B O 1
ATOM 2601 N N . TYR B 1 145 ? -2.787 -17.25 -8.836 1 97.5 145 TYR B N 1
ATOM 2602 C CA . TYR B 1 145 ? -3.172 -16.562 -10.062 1 97.5 145 TYR B CA 1
ATOM 2603 C C . TYR B 1 145 ? -2.494 -17.172 -11.281 1 97.5 145 TYR B C 1
ATOM 2605 O O . TYR B 1 145 ? -1.272 -17.344 -11.297 1 97.5 145 TYR B O 1
ATOM 2613 N N . ARG B 1 146 ? -3.236 -17.422 -12.32 1 95.06 146 ARG B N 1
ATOM 2614 C CA . ARG B 1 146 ? -2.732 -18.062 -13.539 1 95.06 146 ARG B CA 1
ATOM 2615 C C . ARG B 1 146 ? -3.121 -17.25 -14.766 1 95.06 146 ARG B C 1
ATOM 2617 O O . ARG B 1 146 ? -4.172 -16.594 -14.789 1 95.06 146 ARG B O 1
ATOM 2624 N N . LEU B 1 147 ? -2.207 -17.406 -15.734 1 94 147 LEU B N 1
ATOM 2625 C CA . LEU B 1 147 ? -2.566 -16.906 -17.062 1 94 147 LEU B CA 1
ATOM 2626 C C . LEU B 1 147 ? -3.496 -17.875 -17.781 1 94 147 LEU B C 1
ATOM 2628 O O . LEU B 1 147 ? -3.305 -19.094 -17.703 1 94 147 LEU B O 1
ATOM 2632 N N . ASP B 1 148 ? -4.543 -17.234 -18.391 1 90.62 148 ASP B N 1
ATOM 2633 C CA . ASP B 1 148 ? -5.445 -18.078 -19.172 1 90.62 148 ASP B CA 1
ATOM 2634 C C . ASP B 1 148 ? -5.75 -17.469 -20.531 1 90.62 148 ASP B C 1
ATOM 2636 O O . ASP B 1 148 ? -5.301 -16.359 -20.828 1 90.62 148 ASP B O 1
ATOM 2640 N N . GLY B 1 149 ? -6.438 -18.234 -21.359 1 82.69 149 GLY B N 1
ATOM 2641 C CA . GLY B 1 149 ? -6.871 -17.766 -22.656 1 82.69 149 GLY B CA 1
ATOM 2642 C C . GLY B 1 149 ? -5.715 -17.469 -23.609 1 82.69 149 GLY B C 1
ATOM 2643 O O . GLY B 1 149 ? -4.781 -18.266 -23.719 1 82.69 149 GLY B O 1
ATOM 2644 N N . GLU B 1 150 ? -5.855 -16.312 -24.312 1 82.75 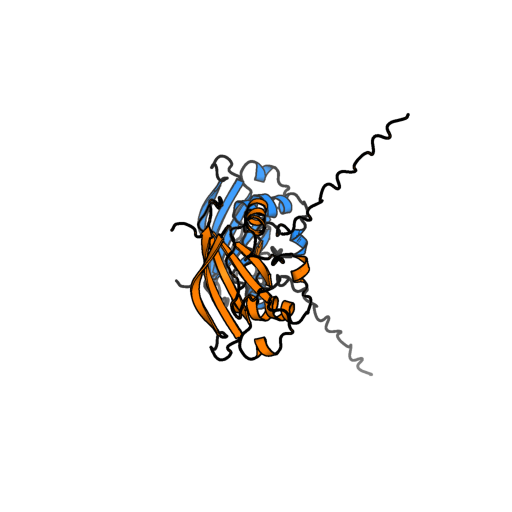150 GLU B N 1
ATOM 2645 C CA . GLU B 1 150 ? -4.867 -15.945 -25.328 1 82.75 150 GLU B CA 1
ATOM 2646 C C . GLU B 1 150 ? -3.523 -15.609 -24.688 1 82.75 150 GLU B C 1
ATOM 2648 O O . GLU B 1 150 ? -2.473 -15.789 -25.297 1 82.75 150 GLU B O 1
ATOM 2653 N N . PHE B 1 151 ? -3.543 -15.352 -23.453 1 83.69 151 PHE B N 1
ATOM 2654 C CA . PHE B 1 151 ? -2.326 -14.914 -22.781 1 83.69 151 PHE B CA 1
ATOM 2655 C C . PHE B 1 151 ? -1.479 -16.109 -22.359 1 83.69 151 PHE B C 1
ATOM 2657 O O . PHE B 1 151 ? -0.256 -15.992 -22.234 1 83.69 151 PHE B O 1
ATOM 2664 N N . ALA B 1 152 ? -2.186 -17.203 -22.062 1 78.75 152 ALA B N 1
ATOM 2665 C CA . ALA B 1 152 ? -1.451 -18.406 -21.688 1 78.75 152 ALA B CA 1
ATOM 2666 C C . ALA B 1 152 ? -0.657 -18.953 -22.875 1 78.75 152 ALA B C 1
ATOM 2668 O O . ALA B 1 152 ? 0.422 -19.516 -22.703 1 78.75 152 ALA B O 1
ATOM 2669 N N . ASN B 1 153 ? -1.239 -18.703 -24 1 74.75 153 ASN B N 1
ATOM 2670 C CA . ASN B 1 153 ? -0.638 -19.25 -25.203 1 74.75 153 ASN B CA 1
ATOM 2671 C C . ASN B 1 153 ? 0.611 -18.484 -25.609 1 74.75 153 ASN B C 1
ATOM 2673 O O . ASN B 1 153 ? 1.498 -19.016 -26.266 1 74.75 153 ASN B O 1
ATOM 2677 N N . THR B 1 154 ? 0.649 -17.219 -25.266 1 64.69 154 THR B N 1
ATOM 2678 C CA . THR B 1 154 ? 1.734 -16.344 -25.703 1 64.69 154 THR B CA 1
ATOM 2679 C C . THR B 1 154 ? 2.93 -16.453 -24.766 1 64.69 154 THR B C 1
ATOM 2681 O O . THR B 1 154 ? 4.023 -15.977 -25.078 1 64.69 154 THR B O 1
ATOM 2684 N N . ALA B 1 155 ? 2.648 -16.875 -23.672 1 60.56 155 ALA B N 1
ATOM 2685 C CA . ALA B 1 155 ? 3.697 -16.922 -22.656 1 60.56 155 ALA B CA 1
ATOM 2686 C C . ALA B 1 155 ? 4.617 -18.125 -22.859 1 60.56 155 ALA B C 1
ATOM 2688 O O . ALA B 1 155 ? 4.184 -19.156 -23.344 1 60.56 155 ALA B O 1
ATOM 2689 N N . ASN B 1 156 ? 5.77 -17.781 -22.859 1 60.75 156 ASN B N 1
ATOM 2690 C CA . ASN B 1 156 ? 6.758 -18.844 -22.938 1 60.75 156 ASN B CA 1
ATOM 2691 C C . ASN B 1 156 ? 6.617 -19.828 -21.781 1 60.75 156 ASN B C 1
ATOM 2693 O O . ASN B 1 156 ? 5.938 -19.531 -20.797 1 60.75 156 ASN B O 1
ATOM 2697 N N . HIS B 1 157 ? 7.398 -21.016 -21.719 1 56.66 157 HIS B N 1
ATOM 2698 C CA . HIS B 1 157 ? 7.473 -22.391 -21.234 1 56.66 157 HIS B CA 1
ATOM 2699 C C . HIS B 1 157 ? 7.332 -22.438 -19.703 1 56.66 157 HIS B C 1
ATOM 2701 O O . HIS B 1 157 ? 6.906 -23.453 -19.156 1 56.66 157 HIS B O 1
ATOM 2707 N N . ASP B 1 158 ? 7.73 -21.375 -18.953 1 61.47 158 ASP B N 1
ATOM 2708 C CA . ASP B 1 158 ? 7.758 -21.859 -17.578 1 61.47 158 ASP B CA 1
ATOM 2709 C C . ASP B 1 158 ? 6.402 -21.672 -16.891 1 61.47 158 ASP B C 1
ATOM 2711 O O . ASP B 1 158 ? 5.652 -20.766 -17.234 1 61.47 158 ASP B O 1
ATOM 2715 N N . ASN B 1 159 ? 5.789 -22.688 -16.422 1 85 159 ASN B N 1
ATOM 2716 C CA . ASN B 1 159 ? 4.527 -22.828 -15.711 1 85 159 ASN B CA 1
ATOM 2717 C C . ASN B 1 159 ? 4.531 -22.031 -14.398 1 85 159 ASN B C 1
ATOM 2719 O O . ASN B 1 159 ? 4.258 -22.594 -13.336 1 85 159 ASN B O 1
ATOM 2723 N N . TYR B 1 160 ? 4.828 -20.703 -14.586 1 93.38 160 TYR B N 1
ATOM 2724 C CA . TYR B 1 160 ? 4.809 -19.859 -13.398 1 93.38 160 TYR B CA 1
ATOM 2725 C C . TYR B 1 160 ? 3.389 -19.438 -13.047 1 93.38 160 TYR B C 1
ATOM 2727 O O . TYR B 1 160 ? 2.568 -19.203 -13.938 1 93.38 160 TYR B O 1
ATOM 2735 N N . VAL B 1 161 ? 3.178 -19.297 -11.773 1 96.5 161 VAL B N 1
ATOM 2736 C CA . VAL B 1 161 ? 1.984 -18.688 -11.203 1 96.5 161 VAL B CA 1
ATOM 2737 C C . VAL B 1 161 ? 2.385 -17.703 -10.109 1 96.5 161 VAL B C 1
ATOM 2739 O O . VAL B 1 161 ? 3.531 -17.703 -9.656 1 96.5 161 VAL B O 1
ATOM 2742 N N . ILE B 1 162 ? 1.546 -16.781 -9.789 1 97.44 162 ILE B N 1
ATOM 2743 C CA . ILE B 1 162 ? 1.739 -15.945 -8.602 1 97.44 162 ILE B CA 1
ATOM 2744 C C . ILE B 1 162 ? 0.808 -16.422 -7.488 1 97.44 162 ILE B C 1
ATOM 2746 O O . ILE B 1 162 ? -0.391 -16.594 -7.707 1 97.44 162 ILE B O 1
ATOM 2750 N N . CYS B 1 163 ? 1.357 -16.641 -6.363 1 98.12 163 CYS B N 1
ATOM 2751 C CA . CYS B 1 163 ? 0.592 -17.047 -5.191 1 98.12 163 CYS B CA 1
ATOM 2752 C C . CYS B 1 163 ? 0.625 -15.961 -4.113 1 98.12 163 CYS B C 1
ATOM 2754 O O . CYS B 1 163 ? 1.695 -15.461 -3.77 1 98.12 163 CYS B O 1
ATOM 2756 N N . CYS B 1 164 ? -0.52 -15.602 -3.654 1 97.81 164 CYS B N 1
ATOM 2757 C CA . CYS B 1 164 ? -0.646 -14.695 -2.52 1 97.81 164 CYS B CA 1
ATOM 2758 C C . CYS B 1 164 ? -1.058 -15.445 -1.262 1 97.81 164 CYS B C 1
ATOM 2760 O O . CYS B 1 164 ? -2.148 -16.016 -1.204 1 97.81 164 CYS B O 1
ATOM 2762 N N . ILE B 1 165 ? -0.156 -15.438 -0.276 1 96.88 165 ILE B N 1
ATOM 2763 C CA . ILE B 1 165 ? -0.443 -16.125 0.98 1 96.88 165 ILE B CA 1
ATOM 2764 C C . ILE B 1 165 ? -0.773 -15.102 2.062 1 96.88 165 ILE B C 1
ATOM 2766 O O . ILE B 1 165 ? -0.113 -14.062 2.166 1 96.88 165 ILE B O 1
ATOM 2770 N N . SER B 1 166 ? -1.809 -15.328 2.814 1 95.75 166 SER B N 1
ATOM 2771 C CA . SER B 1 166 ? -2.193 -14.445 3.914 1 95.75 166 SER B CA 1
ATOM 2772 C C . SER B 1 166 ? -2.742 -15.242 5.094 1 95.75 166 SER B C 1
ATOM 2774 O O . SER B 1 166 ? -3.145 -16.406 4.934 1 95.75 166 SER B O 1
ATOM 2776 N N . LYS B 1 167 ? -2.635 -14.562 6.297 1 88.38 167 LYS B N 1
ATOM 2777 C CA . LYS B 1 167 ? -3.217 -15.172 7.488 1 88.38 167 LYS B CA 1
ATOM 2778 C C . LYS B 1 167 ? -4.703 -14.852 7.602 1 88.38 167 LYS B C 1
ATOM 2780 O O . LYS B 1 167 ? -5.113 -13.711 7.391 1 88.38 167 LYS B O 1
ATOM 2785 N N . LYS B 1 168 ? -5.629 -15.828 7.621 1 76.25 168 LYS B N 1
ATOM 2786 C CA . LYS B 1 168 ? -7.066 -15.625 7.785 1 76.25 168 LYS B CA 1
ATOM 2787 C C . LYS B 1 168 ? -7.383 -15.031 9.156 1 76.25 168 LYS B C 1
ATOM 2789 O O . LYS B 1 168 ? -6.91 -15.539 10.18 1 76.25 168 LYS B O 1
ATOM 2794 N N . GLU B 1 169 ? -7.52 -13.758 9.25 1 59.34 169 GLU B N 1
ATOM 2795 C CA . GLU B 1 169 ? -7.922 -13.219 10.547 1 59.34 169 GLU B CA 1
ATOM 2796 C C . GLU B 1 169 ? -9.242 -13.836 11.016 1 59.34 169 GLU B C 1
ATOM 2798 O O . GLU B 1 169 ? -10.078 -14.203 10.195 1 59.34 169 GLU B O 1
ATOM 2803 N N . ASN B 1 170 ? -9.281 -14.625 12.117 1 44.12 170 ASN B N 1
ATOM 2804 C CA . ASN B 1 170 ? -10.516 -15.086 12.742 1 44.12 170 ASN B CA 1
ATOM 2805 C C . ASN B 1 170 ? -11.562 -13.984 12.805 1 44.12 170 ASN B C 1
ATOM 2807 O O . ASN B 1 170 ? -11.305 -12.906 13.344 1 44.12 170 ASN B O 1
ATOM 2811 N N . ILE B 1 171 ? -12.211 -13.555 11.703 1 36.28 171 ILE B N 1
ATOM 2812 C CA . ILE B 1 171 ? -13.406 -12.82 12.125 1 36.28 171 ILE B CA 1
ATOM 2813 C C . ILE B 1 171 ? -14.25 -13.695 13.047 1 36.28 171 ILE B C 1
ATOM 2815 O O . ILE B 1 171 ? -14.477 -14.875 12.758 1 36.28 171 ILE B O 1
#

Organism: Quercus lobata (NCBI:txid97700)

Sequence (342 aa):
MSTQQQDSSSDQCRCRKLHMELPLGLKFRPNDQEIVLYYLLNKVQGNPILEDSMNVIVDCDVFGDPSAWMKIFQETHMDRLYFYTKLKKKNKHIERSTHSATWRSQKDQELYDDSKTIHYGSKRSFSFVAKNGFNGTGRWTMNEYRLDGEFANTANHDNYVICCISKKENIMSTQQQDSSSDQCRCRKLHMELPLGLKFRPNDQEIVLYYLLNKVQGNPILEDSMNVIVDCDVFGDPSAWMKIFQETHMDRLYFYTKLKKKNKHIERSTHSATWRSQKDQELYDDSKTIHYGSKRSFSFVAKNGFNGTGRWTMNEYRLDGEFANTANHDNYVICCISKKENI

Radius of gyration: 26.01 Å; Cα contacts (8 Å, |Δi|>4): 592; chains: 2; bounding box: 75×85×69 Å

Foldseek 3Di:
DDPPPPPPPPPVPPVPLLQQQPPPPDDDDDDQCCQQVPVVLCVLQVNDDPCVVNNQEGADACLPDVCVVVVNCVVRVDQKGKYKHFFDDDPNDTRNHDQFKGWAWDDKDFDADPVRPDTFWIKTKTWIDTHDPRDDDATKMKIKIGGDDPSNVPGHPGRIIMMMMGGPDPD/DDPPPPPPPPPPPPVPLLQAQPPPPDDDDDDQCCQQVPVVLCVLQVNDDPCVVNNQEGADACLPDVCGVVVNCVVRVDQKGKYKHFFDDDPNDTRNDDQFKGWAWDDKDFDADPVRPDTFWIKTKTWIDTHDPRDDDATKMKIKIATDDPSNVPGDDTRIIMMMMGGPDPD

Solvent-accessible surface area (backbone atoms only — not comparable to full-atom values): 19971 Å² total; per-residue (Å²): 138,82,82,77,78,74,78,77,75,74,76,71,76,76,68,65,71,70,61,49,78,61,60,91,32,48,40,84,63,53,52,71,63,49,45,42,68,48,52,44,44,25,60,35,58,68,47,86,54,80,62,63,78,52,27,68,55,34,82,42,61,77,46,54,63,60,64,66,63,51,50,51,40,70,72,66,68,54,70,61,49,41,25,38,25,70,66,48,74,54,98,92,34,75,60,42,59,46,82,46,30,34,56,45,82,72,49,80,42,80,35,55,44,96,83,64,76,48,59,52,24,35,40,37,34,28,38,61,42,70,25,90,79,45,86,67,88,73,54,40,34,33,40,37,38,36,66,23,67,72,55,42,70,69,36,46,85,63,53,56,32,40,36,37,41,32,64,58,71,84,123,137,81,82,75,79,75,78,74,75,73,75,72,76,74,68,66,70,68,61,48,78,61,61,89,32,49,40,83,63,55,52,73,62,47,47,42,68,49,53,44,45,25,60,37,58,68,47,87,54,81,62,63,80,51,25,69,56,34,83,42,60,75,47,54,62,61,64,65,62,51,50,50,40,70,73,67,70,52,69,58,49,41,25,39,25,68,65,48,74,54,97,92,34,73,60,41,58,47,83,46,32,35,56,44,80,73,50,79,42,81,36,53,43,96,86,63,75,47,59,50,24,36,41,35,32,29,39,62,42,69,26,90,78,45,86,66,88,75,54,39,34,35,40,38,38,36,67,24,66,72,54,42,69,69,35,48,88,63,55,56,31,39,36,37,40,32,62,57,71,85,123

Secondary structure (DSSP, 8-state):
-----------------SS----TTEEE---HHIIIIIIIHHHHHT---GGGGGTSEEE--TTS-HHHHHHHHHHH--SEEEEEEEPPEETTEE--B-SSEEEEEEEEEEEE-TTS--EEEEEEEEEEEE-TT----S-EEEEEEEE-THHHHHS-S--EEEEEEEE----/-----------------SS----TTEEE---HHIIIIIIIHHHHHT---GGGGGTSEEE--TTS-HHHHHHHHHHH--SEEEEEEEPPEETTEE--B-SSEEEEEEEEEEEE-TTS--EEEEEEEEEEEE-TT----S-EEEEEEEE-THHHHHS-S--EEEEEEEE----

Nearest PDB structures (foldseek):
  8rjw-assembly1_A  TM=4.008E-01  e=5.834E+00  Homo sapiens
  1yli-assembly1_B  TM=2.193E-01  e=7.870E+00  Haemophilus influenzae
  6i7s-assembly1_G  TM=3.552E-01  e=1.829E+00  Homo sapiens
  8rjw-assembly1_A  TM=4.612E-01  e=8.577E+00  Homo sapiens
  1yli-assembly1_B  TM=2.380E-01  e=5.024E+00  Haemophilus influenzae